Protein AF-A0A419K4C0-F1 (afdb_monomer_lite)

Structure (mmCIF, N/CA/C/O backbone):
data_AF-A0A419K4C0-F1
#
_entry.id   AF-A0A419K4C0-F1
#
loop_
_atom_site.group_PDB
_atom_site.id
_atom_site.type_symbol
_atom_site.label_atom_id
_atom_site.label_alt_id
_atom_site.label_comp_id
_atom_site.label_asym_id
_atom_site.label_entity_id
_atom_site.label_seq_id
_atom_site.pdbx_PDB_ins_code
_atom_site.Cartn_x
_atom_site.Cartn_y
_atom_site.Cartn_z
_atom_site.occupancy
_atom_site.B_iso_or_equiv
_atom_site.auth_seq_id
_atom_site.auth_comp_id
_atom_site.auth_asym_id
_atom_site.auth_atom_id
_atom_site.pdbx_PDB_model_num
ATOM 1 N N . MET A 1 1 ? 0.914 -13.411 -23.733 1.00 79.31 1 MET A N 1
ATOM 2 C CA . MET A 1 1 ? 0.253 -12.866 -22.521 1.00 79.31 1 MET A CA 1
ATOM 3 C C . MET A 1 1 ? 1.040 -11.700 -21.927 1.00 79.31 1 MET A C 1
ATOM 5 O O . MET A 1 1 ? 0.469 -10.627 -21.834 1.00 79.31 1 MET A O 1
ATOM 9 N N . LEU A 1 2 ? 2.325 -11.867 -21.574 1.00 87.81 2 LEU A N 1
ATOM 10 C CA . LEU A 1 2 ? 3.148 -10.776 -21.022 1.00 87.81 2 LEU A CA 1
ATOM 11 C C . LEU A 1 2 ? 3.309 -9.585 -21.990 1.00 87.81 2 LEU A C 1
ATOM 13 O O . LEU A 1 2 ? 3.090 -8.454 -21.578 1.00 87.81 2 LEU A O 1
ATOM 17 N N . GLU A 1 3 ? 3.617 -9.829 -23.268 1.00 88.94 3 GLU A N 1
ATOM 18 C CA . GLU A 1 3 ? 3.713 -8.761 -24.285 1.00 88.94 3 GLU A CA 1
ATOM 19 C C . GLU A 1 3 ? 2.395 -7.992 -24.428 1.00 88.94 3 GLU A C 1
ATOM 21 O O . GLU A 1 3 ? 2.376 -6.782 -24.237 1.00 88.94 3 GLU A O 1
ATOM 26 N N . ALA A 1 4 ? 1.279 -8.704 -24.618 1.00 89.31 4 ALA A N 1
ATOM 27 C CA . ALA A 1 4 ? -0.052 -8.096 -24.693 1.00 89.31 4 ALA A CA 1
ATOM 28 C C . ALA A 1 4 ? -0.403 -7.258 -23.446 1.00 89.31 4 ALA A C 1
ATOM 30 O O . ALA A 1 4 ? -0.981 -6.181 -23.567 1.00 89.31 4 ALA A O 1
ATOM 31 N N . PHE A 1 5 ? -0.028 -7.718 -22.244 1.00 90.44 5 PHE A N 1
ATOM 32 C CA . PHE A 1 5 ? -0.205 -6.945 -21.011 1.00 90.44 5 PHE A CA 1
ATOM 33 C C . PHE A 1 5 ? 0.611 -5.644 -21.026 1.00 90.44 5 PHE A C 1
ATOM 35 O O . PHE A 1 5 ? 0.112 -4.599 -20.614 1.00 90.44 5 PHE A O 1
ATOM 42 N N . ILE A 1 6 ? 1.859 -5.692 -21.497 1.00 90.62 6 ILE A N 1
ATOM 43 C CA . ILE A 1 6 ? 2.754 -4.529 -21.569 1.00 90.62 6 ILE A CA 1
ATOM 44 C C . ILE A 1 6 ? 2.273 -3.525 -22.619 1.00 90.62 6 ILE A C 1
ATOM 46 O O . ILE A 1 6 ? 2.273 -2.325 -22.348 1.00 90.62 6 ILE A O 1
ATOM 50 N N . GLU A 1 7 ? 1.848 -3.997 -23.789 1.00 89.50 7 GLU A N 1
ATOM 51 C CA . GLU A 1 7 ? 1.300 -3.162 -24.862 1.00 89.50 7 GLU A CA 1
ATOM 52 C C . GLU A 1 7 ? 0.040 -2.424 -24.401 1.00 89.50 7 GLU A C 1
ATOM 54 O O . GLU A 1 7 ? -0.034 -1.197 -24.490 1.00 89.50 7 GLU A O 1
ATOM 59 N N . ASP A 1 8 ? -0.919 -3.147 -23.818 1.00 90.75 8 ASP A N 1
ATOM 60 C CA . ASP A 1 8 ? -2.135 -2.551 -23.266 1.00 90.75 8 ASP A CA 1
ATOM 61 C C . ASP A 1 8 ? -1.822 -1.544 -22.143 1.00 90.75 8 ASP A C 1
ATOM 63 O O . ASP A 1 8 ? -2.359 -0.431 -22.109 1.00 90.75 8 ASP A O 1
ATOM 67 N N . LEU A 1 9 ? -0.897 -1.884 -21.240 1.00 90.62 9 LEU A N 1
ATOM 68 C CA . LEU A 1 9 ? -0.469 -0.975 -20.180 1.00 90.62 9 LEU A CA 1
ATOM 69 C C . LEU A 1 9 ? 0.193 0.294 -20.743 1.00 90.62 9 LEU A C 1
ATOM 71 O O . LEU A 1 9 ? -0.034 1.394 -20.232 1.00 90.62 9 LEU A O 1
ATOM 75 N N . SER A 1 10 ? 0.976 0.165 -21.812 1.00 89.69 10 SER A N 1
ATOM 76 C CA . SER A 1 10 ? 1.643 1.282 -22.487 1.00 89.69 10 SER A CA 1
ATOM 77 C C . SER A 1 10 ? 0.654 2.244 -23.112 1.00 89.69 10 SER A C 1
ATOM 79 O O . SER A 1 10 ? 0.784 3.455 -22.913 1.00 89.69 10 SER A O 1
ATOM 81 N N . LEU A 1 11 ? -0.376 1.716 -23.773 1.00 89.56 11 LEU A N 1
ATOM 82 C CA . LEU A 1 11 ? -1.467 2.508 -24.334 1.00 89.56 11 LEU A CA 1
ATOM 83 C C . LEU A 1 11 ? -2.213 3.271 -23.236 1.00 89.56 11 LEU A C 1
ATOM 85 O O . LEU A 1 11 ? -2.401 4.486 -23.343 1.00 89.56 11 LEU A O 1
ATOM 89 N N . ARG A 1 12 ? -2.568 2.592 -22.137 1.00 89.56 12 ARG A N 1
ATOM 90 C CA . ARG A 1 12 ? -3.273 3.209 -21.001 1.00 89.56 12 ARG A CA 1
ATOM 91 C C . ARG A 1 12 ? -2.448 4.293 -20.310 1.00 89.56 12 ARG A C 1
ATOM 93 O O . ARG A 1 12 ? -2.998 5.313 -19.899 1.00 89.56 12 ARG A O 1
ATOM 100 N N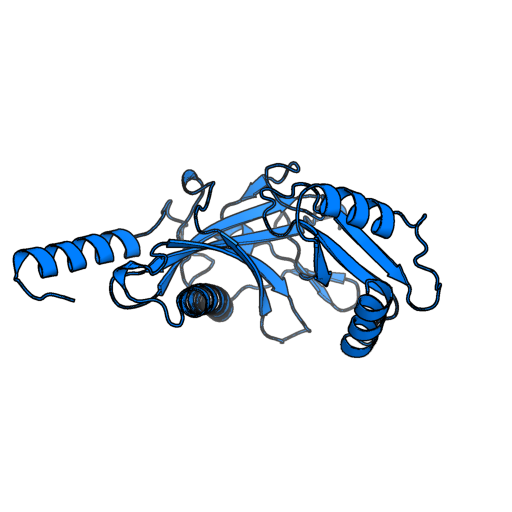 . ARG A 1 13 ? -1.132 4.096 -20.179 1.00 86.81 13 ARG A N 1
ATOM 101 C CA . ARG A 1 13 ? -0.230 5.041 -19.497 1.00 86.81 13 ARG A CA 1
ATOM 102 C C . ARG A 1 13 ? 0.414 6.071 -20.411 1.00 86.81 13 ARG A C 1
ATOM 104 O O . ARG A 1 13 ? 1.017 7.008 -19.894 1.00 86.81 13 ARG A O 1
ATOM 111 N N . LYS A 1 14 ? 0.286 5.920 -21.731 1.00 87.94 14 LYS A N 1
ATOM 112 C CA . LYS A 1 14 ? 0.968 6.740 -22.745 1.00 87.94 14 LYS A CA 1
ATOM 113 C C . LYS A 1 14 ? 2.478 6.827 -22.478 1.00 87.94 14 LYS A C 1
ATOM 115 O O . LYS A 1 14 ? 3.075 7.900 -22.537 1.00 87.94 14 LYS A O 1
ATOM 120 N N . ARG A 1 15 ? 3.089 5.692 -22.119 1.00 85.56 15 ARG A N 1
ATOM 121 C CA . ARG A 1 15 ? 4.514 5.578 -21.767 1.00 85.56 15 ARG A CA 1
ATOM 122 C C . ARG A 1 15 ? 5.161 4.436 -22.527 1.00 85.56 15 ARG A C 1
ATOM 124 O O . ARG A 1 15 ? 4.618 3.338 -22.567 1.00 85.56 15 ARG A O 1
ATOM 131 N N . SER A 1 16 ? 6.351 4.687 -23.058 1.00 83.19 16 SER A N 1
ATOM 132 C CA . SER A 1 16 ? 7.149 3.686 -23.769 1.00 83.19 16 SER A CA 1
ATOM 133 C C . SER A 1 16 ? 7.991 2.811 -22.848 1.00 83.19 16 SER A C 1
ATOM 135 O O . SER A 1 16 ? 8.298 1.681 -23.206 1.00 83.19 16 SER A O 1
ATOM 137 N N . SER A 1 17 ? 8.337 3.310 -21.656 1.00 88.19 17 SER A N 1
ATOM 138 C CA . SER A 1 17 ? 9.041 2.542 -20.630 1.00 88.19 17 SER A CA 1
ATOM 139 C C . SER A 1 17 ? 8.146 2.298 -19.422 1.00 88.19 17 SER A C 1
ATOM 141 O O . SER A 1 17 ? 7.605 3.242 -18.837 1.00 88.19 17 SER A O 1
ATOM 143 N N . LEU A 1 18 ? 7.997 1.027 -19.051 1.00 90.62 18 LEU A N 1
ATOM 144 C CA . LEU A 1 18 ? 7.089 0.578 -17.999 1.00 90.62 18 LEU A CA 1
ATOM 145 C C . LEU A 1 18 ? 7.806 -0.322 -16.999 1.00 90.62 18 LEU A C 1
ATOM 147 O O . LEU A 1 18 ? 8.581 -1.202 -17.373 1.00 90.62 18 LEU A O 1
ATOM 151 N N . GLY A 1 19 ? 7.521 -0.118 -15.715 1.00 92.44 19 GLY A N 1
ATOM 152 C CA . GLY A 1 19 ? 7.823 -1.090 -14.672 1.00 92.44 19 GLY A CA 1
ATOM 153 C C . GLY A 1 19 ? 6.664 -2.069 -14.517 1.00 92.44 19 GLY A C 1
ATOM 154 O O . GLY A 1 19 ? 5.511 -1.649 -14.432 1.00 92.44 19 GLY A O 1
ATOM 155 N N . VAL A 1 20 ? 6.972 -3.361 -14.454 1.00 93.75 20 VAL A N 1
ATOM 156 C CA . VAL A 1 20 ? 6.001 -4.422 -14.170 1.00 93.75 20 VAL A CA 1
ATOM 157 C C . VAL A 1 20 ? 6.564 -5.310 -13.069 1.00 93.75 20 VAL A C 1
ATOM 159 O O . VAL A 1 20 ? 7.716 -5.743 -13.138 1.00 93.75 20 VAL A O 1
ATOM 162 N N . PHE A 1 21 ? 5.749 -5.569 -12.055 1.00 94.38 21 PHE A N 1
ATOM 163 C CA . PHE A 1 21 ? 6.008 -6.581 -11.045 1.00 94.38 21 PHE A CA 1
ATOM 164 C C . PHE A 1 21 ? 5.434 -7.920 -11.486 1.00 94.38 21 PHE A C 1
ATOM 166 O O . PHE A 1 21 ? 4.302 -7.999 -11.970 1.00 94.38 21 PHE A O 1
ATOM 173 N N . ILE A 1 22 ? 6.229 -8.963 -11.284 1.00 95.12 22 ILE A N 1
ATOM 174 C CA . ILE A 1 22 ? 5.851 -10.353 -11.505 1.00 95.12 22 ILE A CA 1
ATOM 175 C C . ILE A 1 22 ? 5.984 -11.062 -10.166 1.00 95.12 22 ILE A C 1
ATOM 177 O O . ILE A 1 22 ? 7.051 -11.021 -9.548 1.00 95.12 22 ILE A O 1
ATOM 181 N N . GLN A 1 23 ? 4.894 -11.673 -9.712 1.00 94.56 23 GLN A N 1
ATOM 182 C CA . GLN A 1 23 ? 4.825 -12.294 -8.395 1.00 94.56 23 GLN A CA 1
ATOM 183 C C . GLN A 1 23 ? 3.893 -13.511 -8.372 1.00 94.56 23 GLN A C 1
ATOM 185 O O . GLN A 1 23 ? 2.975 -13.579 -9.193 1.00 94.56 23 GLN A O 1
ATOM 190 N N . PRO A 1 24 ? 4.093 -14.444 -7.429 1.00 93.94 24 PRO A N 1
ATOM 191 C CA . PRO A 1 24 ? 3.121 -15.493 -7.129 1.00 93.94 24 PRO A CA 1
ATOM 192 C C . PRO A 1 24 ? 1.806 -14.914 -6.589 1.00 93.94 24 PRO A C 1
ATOM 194 O O . PRO A 1 24 ? 1.779 -13.832 -5.998 1.00 93.94 24 PRO A O 1
ATOM 197 N N . ASN A 1 25 ? 0.716 -15.655 -6.760 1.00 91.44 25 ASN A N 1
ATOM 198 C CA . ASN A 1 25 ? -0.607 -15.295 -6.256 1.00 91.44 25 ASN A CA 1
ATOM 199 C C . ASN A 1 25 ? -0.707 -15.384 -4.720 1.00 91.44 25 ASN A C 1
ATOM 201 O O . ASN A 1 25 ? -1.386 -14.574 -4.093 1.00 91.44 25 ASN A O 1
ATOM 205 N N . ARG A 1 26 ? -0.017 -16.350 -4.103 1.00 88.00 26 ARG A N 1
ATOM 206 C CA . ARG A 1 26 ? -0.089 -16.670 -2.664 1.00 88.00 26 ARG A CA 1
ATOM 207 C C . ARG A 1 26 ? 1.207 -16.393 -1.898 1.00 88.00 26 ARG A C 1
ATOM 209 O O . ARG A 1 26 ? 1.300 -16.738 -0.720 1.00 88.00 26 ARG A O 1
ATOM 216 N N . GLY A 1 27 ? 2.216 -15.804 -2.539 1.00 80.69 27 GLY A N 1
ATOM 217 C CA . GLY A 1 27 ? 3.484 -15.485 -1.881 1.00 80.69 27 GLY A CA 1
ATOM 218 C C . GLY A 1 27 ? 3.340 -14.400 -0.814 1.00 80.69 27 GLY A C 1
ATOM 219 O O . GLY A 1 27 ? 2.535 -13.484 -0.945 1.00 80.69 27 GLY A O 1
ATOM 220 N N . THR A 1 28 ? 4.157 -14.483 0.236 1.00 78.81 28 THR A N 1
ATOM 221 C CA . THR A 1 28 ? 4.219 -13.486 1.314 1.00 78.81 28 THR A CA 1
ATOM 222 C C . THR A 1 28 ? 5.619 -12.888 1.430 1.00 78.81 28 THR A C 1
ATOM 224 O O . THR A 1 28 ? 6.599 -13.462 0.961 1.00 78.81 28 THR A O 1
ATOM 227 N N . GLU A 1 29 ? 5.729 -11.726 2.076 1.00 79.75 29 GLU A N 1
ATOM 228 C CA . GLU A 1 29 ? 7.009 -11.083 2.423 1.00 79.75 29 GLU A CA 1
ATOM 229 C C . GLU A 1 29 ? 7.942 -10.769 1.238 1.00 79.75 29 GLU A C 1
ATOM 231 O O . GLU A 1 29 ? 9.150 -10.603 1.411 1.00 79.75 29 GLU A O 1
ATOM 236 N N . GLY A 1 30 ? 7.396 -10.602 0.033 1.00 80.19 30 GLY A N 1
ATOM 237 C CA . GLY A 1 30 ? 8.186 -10.326 -1.171 1.00 80.19 30 GLY A CA 1
ATOM 238 C C . GLY A 1 30 ? 8.849 -11.565 -1.780 1.00 80.19 30 GLY A C 1
ATOM 239 O O . GLY A 1 30 ? 9.761 -11.428 -2.597 1.00 80.19 30 GLY A O 1
ATOM 240 N N . TRP A 1 31 ? 8.428 -12.770 -1.385 1.00 85.75 31 TRP A N 1
ATOM 241 C CA . TRP A 1 31 ? 8.920 -14.015 -1.967 1.00 85.75 31 TRP A CA 1
ATOM 242 C C . TRP A 1 31 ? 8.612 -14.086 -3.470 1.00 85.75 31 TRP A C 1
ATOM 244 O O . TRP A 1 31 ? 7.468 -13.927 -3.887 1.00 85.75 31 TRP A O 1
ATOM 254 N N . MET A 1 32 ? 9.661 -14.284 -4.278 1.00 89.75 32 MET A N 1
ATOM 255 C CA . MET A 1 32 ? 9.623 -14.292 -5.751 1.00 89.75 32 MET A CA 1
ATOM 256 C C . MET A 1 32 ? 8.977 -13.053 -6.400 1.00 89.75 32 MET A C 1
ATOM 258 O O . MET A 1 32 ? 8.614 -13.093 -7.574 1.00 89.75 32 MET A O 1
ATOM 262 N N . VAL A 1 33 ? 8.866 -11.935 -5.676 1.00 91.62 33 VAL A N 1
ATOM 263 C CA . VAL A 1 33 ? 8.423 -10.660 -6.249 1.00 91.62 33 VAL A CA 1
ATOM 264 C C . VAL A 1 33 ? 9.616 -9.992 -6.915 1.00 91.62 33 VAL A C 1
ATOM 266 O O . VAL A 1 33 ? 10.554 -9.569 -6.237 1.00 91.62 33 VAL A O 1
ATOM 269 N N . GLU A 1 34 ? 9.564 -9.859 -8.236 1.00 93.19 34 GLU A N 1
ATOM 270 C CA . GLU A 1 34 ? 10.618 -9.200 -9.004 1.00 93.19 34 GLU A CA 1
ATOM 271 C C . GLU A 1 34 ? 10.046 -8.130 -9.929 1.00 93.19 34 GLU A C 1
ATOM 273 O O . GLU A 1 34 ? 8.942 -8.252 -10.470 1.00 93.19 34 GLU A O 1
ATOM 278 N N . ARG A 1 35 ? 10.816 -7.052 -10.101 1.00 93.31 35 ARG A N 1
ATOM 279 C CA . ARG A 1 35 ? 10.469 -5.949 -10.995 1.00 93.31 35 ARG A CA 1
ATOM 280 C C . ARG A 1 35 ? 11.268 -6.059 -12.283 1.00 93.31 35 ARG A C 1
ATOM 282 O O . ARG A 1 35 ? 12.495 -6.025 -12.267 1.00 93.31 35 ARG A O 1
ATOM 289 N N . PHE A 1 36 ? 10.562 -6.003 -13.402 1.00 93.19 36 PHE A N 1
ATOM 290 C CA . PHE A 1 36 ? 11.147 -5.883 -14.728 1.00 93.19 36 PHE A CA 1
ATOM 291 C C . PHE A 1 36 ? 10.810 -4.519 -15.334 1.00 93.19 36 PHE A C 1
ATOM 293 O O . PHE A 1 36 ? 9.759 -3.934 -15.059 1.00 93.19 36 PHE A O 1
ATOM 300 N N . LYS A 1 37 ? 11.737 -3.978 -16.126 1.00 91.81 37 LYS A N 1
ATOM 301 C CA . LYS A 1 37 ? 11.508 -2.784 -16.943 1.00 91.81 37 LYS A CA 1
ATOM 302 C C . LYS A 1 37 ? 11.378 -3.217 -18.393 1.00 91.81 37 LYS A C 1
ATOM 304 O O . LYS A 1 37 ? 12.240 -3.938 -18.884 1.00 91.81 37 LYS A O 1
ATOM 309 N N . PHE A 1 38 ? 10.337 -2.740 -19.054 1.00 90.38 38 PHE A N 1
ATOM 310 C CA . PHE A 1 38 ? 10.069 -3.020 -20.455 1.00 90.38 38 PHE A CA 1
ATOM 311 C C . PHE A 1 38 ? 10.112 -1.727 -21.259 1.00 90.38 38 PHE A C 1
ATOM 313 O O . PHE A 1 38 ? 9.638 -0.692 -20.790 1.00 90.38 38 PHE A O 1
ATOM 320 N N . ASP A 1 39 ? 10.699 -1.801 -22.450 1.00 87.69 39 ASP A N 1
ATOM 321 C CA . ASP A 1 39 ? 10.638 -0.765 -23.477 1.00 87.69 39 ASP A CA 1
ATOM 322 C C . ASP A 1 39 ? 9.836 -1.328 -24.651 1.00 87.69 39 ASP A C 1
ATOM 324 O O . ASP A 1 39 ? 10.264 -2.286 -25.297 1.00 87.69 39 ASP A O 1
ATOM 328 N N . VAL A 1 40 ? 8.658 -0.754 -24.890 1.00 81.75 40 VAL A N 1
ATOM 329 C CA . VAL A 1 40 ? 7.688 -1.268 -25.869 1.00 81.75 40 VAL A CA 1
ATOM 330 C C . VAL A 1 40 ? 8.222 -1.194 -27.298 1.00 81.75 40 VAL A C 1
ATOM 332 O O . VAL A 1 40 ? 7.851 -2.011 -28.133 1.00 81.75 40 VAL A O 1
ATOM 335 N N . TYR A 1 41 ? 9.151 -0.277 -27.583 1.00 76.81 41 TYR A N 1
ATOM 336 C CA . TYR A 1 41 ? 9.718 -0.120 -28.923 1.00 76.81 41 TYR A CA 1
ATOM 337 C C . TYR A 1 41 ? 10.916 -1.029 -29.194 1.00 76.81 41 TYR A C 1
ATOM 339 O O . TYR A 1 41 ? 11.314 -1.178 -30.347 1.00 76.81 41 TYR A O 1
ATOM 347 N N . ARG A 1 42 ? 11.510 -1.633 -28.156 1.00 73.50 42 ARG A N 1
ATOM 348 C CA . ARG A 1 42 ? 12.672 -2.520 -28.324 1.00 73.50 42 ARG A CA 1
ATOM 349 C C . ARG A 1 42 ? 12.304 -3.960 -28.680 1.00 73.50 42 ARG A C 1
ATOM 351 O O . ARG A 1 42 ? 13.179 -4.659 -29.176 1.00 73.50 42 ARG A O 1
ATOM 358 N N . GLY A 1 43 ? 11.035 -4.346 -28.516 1.00 63.31 43 GLY A N 1
ATOM 359 C CA . GLY A 1 43 ? 10.467 -5.622 -28.965 1.00 63.31 43 GLY A CA 1
ATOM 360 C C . GLY A 1 43 ? 11.079 -6.886 -28.335 1.00 63.31 43 GLY A C 1
ATOM 361 O O . GLY A 1 43 ? 12.193 -6.884 -27.822 1.00 63.31 43 GLY A O 1
ATOM 362 N N . GLY A 1 44 ? 10.332 -7.992 -28.395 1.00 68.00 44 GLY A N 1
ATOM 363 C CA . GLY A 1 44 ? 10.842 -9.353 -28.189 1.00 68.00 44 GLY A CA 1
ATOM 364 C C . GLY A 1 44 ? 10.999 -9.802 -26.735 1.00 68.00 44 GLY A C 1
ATOM 365 O O . GLY A 1 44 ? 12.106 -9.838 -26.197 1.00 68.00 44 GLY A O 1
ATOM 366 N N . ILE A 1 45 ? 9.912 -10.276 -26.123 1.00 75.88 45 ILE A N 1
ATOM 367 C CA . ILE A 1 45 ? 9.967 -11.040 -24.870 1.00 75.88 45 ILE A CA 1
ATOM 368 C C . ILE A 1 45 ? 9.939 -12.531 -25.216 1.00 75.88 45 ILE A C 1
ATOM 370 O O . ILE A 1 45 ? 8.938 -13.228 -25.056 1.00 75.88 45 ILE A O 1
ATOM 374 N N . GLY A 1 46 ? 11.070 -13.024 -25.719 1.00 76.94 46 GLY A N 1
ATOM 375 C CA . GLY A 1 46 ? 11.257 -14.450 -25.981 1.00 76.94 46 GLY A CA 1
ATOM 376 C C . GLY A 1 46 ? 11.368 -15.282 -24.697 1.00 76.94 46 GLY A C 1
ATOM 377 O O . GLY A 1 46 ? 11.530 -14.749 -23.599 1.00 76.94 46 GLY A O 1
ATOM 378 N N . VAL A 1 47 ? 11.361 -16.609 -24.843 1.00 79.25 47 VAL A N 1
ATOM 379 C CA . VAL A 1 47 ? 11.510 -17.565 -23.723 1.00 79.25 47 VAL A CA 1
ATOM 380 C C . VAL A 1 47 ? 12.798 -17.364 -22.918 1.00 79.25 47 VAL A C 1
ATOM 382 O O . VAL A 1 47 ? 12.830 -17.614 -21.716 1.00 79.25 47 VAL A O 1
ATOM 385 N N . GLU A 1 48 ? 13.843 -16.837 -23.557 1.00 87.00 48 GLU A N 1
ATOM 386 C CA . GLU A 1 48 ? 15.119 -16.554 -22.902 1.00 87.00 48 GLU A CA 1
ATOM 387 C C . GLU A 1 48 ? 15.113 -15.269 -22.063 1.00 87.00 48 GLU A C 1
ATOM 389 O O . GLU A 1 48 ? 16.033 -15.046 -21.270 1.00 87.00 48 GLU A O 1
ATOM 394 N N . HIS A 1 49 ? 14.082 -14.429 -22.204 1.00 90.06 49 HIS A N 1
ATOM 395 C CA . HIS A 1 49 ? 13.979 -13.175 -21.474 1.00 90.06 49 HIS A CA 1
ATOM 396 C C . HIS A 1 49 ? 13.892 -13.442 -19.957 1.00 90.06 49 HIS A C 1
ATOM 398 O O . HIS A 1 49 ? 13.095 -14.286 -19.534 1.00 90.06 49 HIS A O 1
ATOM 404 N N . PRO A 1 50 ? 14.629 -12.703 -19.099 1.00 92.75 50 PRO A N 1
ATOM 405 C CA . PRO A 1 50 ? 14.627 -12.931 -17.650 1.00 92.75 50 PRO A CA 1
ATOM 406 C C . PRO A 1 50 ? 13.227 -12.947 -17.024 1.00 92.75 50 PRO A C 1
ATOM 408 O O . PRO A 1 50 ? 12.934 -13.792 -16.185 1.00 92.75 50 PRO A O 1
ATOM 411 N N . ALA A 1 51 ? 12.334 -12.067 -17.486 1.00 93.31 51 ALA A N 1
ATOM 412 C CA . ALA A 1 51 ? 10.939 -12.058 -17.047 1.00 93.31 51 ALA A CA 1
ATOM 413 C C . ALA A 1 51 ? 10.185 -13.350 -17.409 1.00 93.31 51 ALA A C 1
ATOM 415 O O . ALA A 1 51 ? 9.422 -13.849 -16.592 1.00 93.31 51 ALA A O 1
ATOM 416 N N . ALA A 1 52 ? 10.409 -13.915 -18.602 1.00 93.06 52 ALA A N 1
ATOM 417 C CA . ALA A 1 52 ? 9.770 -15.162 -19.022 1.00 93.06 52 ALA A CA 1
ATOM 418 C C . ALA A 1 52 ? 10.278 -16.352 -18.194 1.00 93.06 52 ALA A C 1
ATOM 420 O O . ALA A 1 52 ? 9.478 -17.163 -17.731 1.00 93.06 52 ALA A O 1
ATOM 421 N N . LYS A 1 53 ? 11.590 -16.402 -17.918 1.00 94.81 53 LYS A N 1
ATOM 422 C CA . LYS A 1 53 ? 12.187 -17.399 -17.013 1.00 94.81 53 LYS A CA 1
ATOM 423 C C . LYS A 1 53 ? 11.633 -17.291 -15.595 1.00 94.81 53 LYS A C 1
ATOM 425 O O . LYS A 1 53 ? 11.323 -18.307 -14.982 1.00 94.81 53 LYS A O 1
ATOM 430 N N . HIS A 1 54 ? 11.465 -16.069 -15.091 1.00 95.62 54 HIS A N 1
ATOM 431 C CA . HIS A 1 54 ? 10.887 -15.827 -13.767 1.00 95.62 54 HIS A CA 1
ATOM 432 C C . HIS A 1 54 ? 9.420 -16.264 -13.683 1.00 95.62 54 HIS A C 1
ATOM 434 O O . HIS A 1 54 ? 9.037 -16.941 -12.734 1.00 95.62 54 HIS A O 1
ATOM 440 N N . ILE A 1 55 ? 8.615 -15.954 -14.708 1.00 95.25 55 ILE A N 1
ATOM 441 C CA . ILE A 1 55 ? 7.237 -16.457 -14.835 1.00 95.25 55 ILE A CA 1
ATOM 442 C C . ILE A 1 55 ? 7.228 -17.987 -14.815 1.00 95.25 55 ILE A C 1
ATOM 444 O O . ILE A 1 55 ? 6.481 -18.576 -14.041 1.00 95.25 55 ILE A O 1
ATOM 448 N N . ALA A 1 56 ? 8.070 -18.632 -15.627 1.00 94.81 56 ALA A N 1
ATOM 449 C CA . ALA A 1 56 ? 8.142 -20.089 -15.690 1.00 94.81 56 ALA A CA 1
ATOM 450 C C . ALA A 1 56 ? 8.520 -20.709 -14.336 1.00 94.81 56 ALA A C 1
ATOM 452 O O . ALA A 1 56 ? 7.946 -21.724 -13.956 1.00 94.81 56 ALA A O 1
ATOM 453 N N . ALA A 1 57 ? 9.436 -20.082 -13.591 1.00 95.44 57 ALA A N 1
ATOM 454 C CA . ALA A 1 57 ? 9.817 -20.531 -12.255 1.00 95.44 57 ALA A CA 1
ATOM 455 C C . ALA A 1 57 ? 8.662 -20.425 -11.246 1.00 95.44 57 ALA A C 1
ATOM 457 O O . ALA A 1 57 ? 8.466 -21.343 -10.456 1.00 95.44 57 ALA A O 1
ATOM 458 N N . ILE A 1 58 ? 7.875 -19.343 -11.278 1.00 96.56 58 ILE A N 1
ATOM 459 C CA . ILE A 1 58 ? 6.701 -19.209 -10.400 1.00 96.56 58 ILE A CA 1
ATOM 460 C C . ILE A 1 58 ? 5.629 -20.235 -10.773 1.00 96.56 58 ILE A C 1
ATOM 462 O O . ILE A 1 58 ? 5.110 -20.895 -9.880 1.00 96.56 58 ILE A O 1
ATOM 466 N N . LEU A 1 59 ? 5.350 -20.426 -12.069 1.00 95.81 59 LEU A N 1
ATOM 467 C CA . LEU A 1 59 ? 4.323 -21.362 -12.557 1.00 95.81 59 LEU A CA 1
ATOM 468 C C . LEU A 1 59 ? 4.580 -22.828 -12.174 1.00 95.81 59 LEU A C 1
ATOM 470 O O . LEU A 1 59 ? 3.667 -23.644 -12.250 1.00 95.81 59 LEU A O 1
ATOM 474 N N . GLN A 1 60 ? 5.798 -23.179 -11.750 1.00 95.75 60 GLN A N 1
ATOM 475 C CA . GLN A 1 60 ? 6.081 -24.498 -11.175 1.00 95.75 60 GLN A CA 1
ATOM 476 C C . GLN A 1 60 ? 5.485 -24.686 -9.771 1.00 95.75 60 GLN A C 1
ATOM 478 O O . GLN A 1 60 ? 5.378 -25.820 -9.309 1.00 95.75 60 GLN A O 1
ATOM 483 N N . LEU A 1 61 ? 5.136 -23.597 -9.082 1.00 94.44 61 LEU A N 1
ATOM 484 C CA . LEU A 1 61 ? 4.758 -23.581 -7.668 1.00 94.44 61 LEU A CA 1
ATOM 485 C C . LEU A 1 61 ? 3.397 -22.916 -7.413 1.00 94.44 61 LEU A C 1
ATOM 487 O O . LEU A 1 61 ? 2.710 -23.304 -6.470 1.00 94.44 61 LEU A O 1
ATOM 491 N N . ASP A 1 62 ? 3.026 -21.906 -8.202 1.00 95.62 62 ASP A N 1
ATOM 492 C CA . ASP A 1 62 ? 1.829 -21.088 -7.990 1.00 95.62 62 ASP A CA 1
ATOM 493 C C . ASP A 1 62 ? 1.401 -20.348 -9.270 1.00 95.62 62 ASP A C 1
ATOM 495 O O . ASP A 1 62 ? 2.149 -20.252 -10.245 1.00 95.62 62 ASP A O 1
ATOM 499 N N . ASP A 1 63 ? 0.206 -19.761 -9.247 1.00 95.44 63 ASP A N 1
ATOM 500 C CA . ASP A 1 63 ? -0.250 -18.861 -10.303 1.00 95.44 63 ASP A CA 1
ATOM 501 C C . ASP A 1 63 ? 0.564 -17.559 -10.315 1.00 95.44 63 ASP A C 1
ATOM 503 O O . ASP A 1 63 ? 0.988 -17.042 -9.277 1.00 95.44 63 ASP A O 1
ATOM 507 N N . VAL A 1 64 ? 0.738 -16.984 -11.506 1.00 95.31 64 VAL A N 1
ATOM 508 C CA . VAL A 1 64 ? 1.479 -15.733 -11.704 1.00 95.31 64 VAL A CA 1
ATOM 509 C C . VAL A 1 64 ? 0.541 -14.541 -11.804 1.00 95.31 64 VAL A C 1
ATOM 511 O O . VAL A 1 64 ? -0.400 -14.527 -12.596 1.00 95.31 64 VAL A O 1
ATOM 514 N N . LEU A 1 65 ? 0.882 -13.479 -11.081 1.00 94.44 65 LEU A N 1
ATOM 515 C CA . LEU A 1 65 ? 0.285 -12.161 -11.222 1.00 94.44 65 LEU A CA 1
ATOM 516 C C . LEU A 1 65 ? 1.255 -11.208 -11.922 1.00 94.44 65 LEU A C 1
ATOM 518 O O . LEU A 1 65 ? 2.403 -11.040 -11.506 1.00 94.44 65 LEU A O 1
ATOM 522 N N . LEU A 1 66 ? 0.749 -10.535 -12.956 1.00 94.69 66 LEU A N 1
ATOM 523 C CA . LEU A 1 66 ? 1.404 -9.405 -13.610 1.00 94.69 66 LEU A CA 1
ATOM 524 C C . LEU A 1 66 ? 0.757 -8.115 -13.118 1.00 94.69 66 LEU A C 1
ATOM 526 O O . LEU A 1 66 ? -0.462 -7.953 -13.200 1.00 94.69 66 LEU A O 1
ATOM 530 N N . ARG A 1 67 ? 1.562 -7.198 -12.585 1.00 93.50 67 ARG A N 1
ATOM 531 C CA . ARG A 1 67 ? 1.069 -5.939 -12.020 1.00 93.50 67 ARG A CA 1
ATOM 532 C C . ARG A 1 67 ? 1.898 -4.768 -12.504 1.00 93.50 67 ARG A C 1
ATOM 534 O O . ARG A 1 67 ? 3.118 -4.841 -12.575 1.00 93.50 67 ARG A O 1
ATOM 541 N N . GLU A 1 68 ? 1.228 -3.669 -12.812 1.00 93.44 68 GLU A N 1
ATOM 542 C CA . GLU A 1 68 ? 1.903 -2.400 -13.063 1.00 93.44 68 GLU A CA 1
ATOM 543 C C . GLU A 1 68 ? 2.711 -1.964 -11.828 1.00 93.44 68 GLU A C 1
ATOM 545 O O . GLU A 1 68 ? 2.263 -2.131 -10.692 1.00 93.44 68 GLU A O 1
ATOM 550 N N . GLU A 1 69 ? 3.882 -1.362 -12.040 1.00 93.50 69 GLU A N 1
ATOM 551 C CA . GLU A 1 69 ? 4.575 -0.634 -10.980 1.00 93.50 69 GLU A CA 1
ATOM 552 C C . GLU A 1 69 ? 3.777 0.601 -10.547 1.00 93.50 69 GLU A C 1
ATOM 554 O O . GLU A 1 69 ? 3.565 1.531 -11.325 1.00 93.50 69 GLU A O 1
ATOM 559 N N . ARG A 1 70 ? 3.409 0.636 -9.267 1.00 93.88 70 ARG A N 1
ATOM 560 C CA . ARG A 1 70 ? 2.686 1.746 -8.645 1.00 93.88 70 ARG A CA 1
ATOM 561 C C . ARG A 1 70 ? 3.511 2.397 -7.541 1.00 93.88 70 ARG A C 1
ATOM 563 O O . ARG A 1 70 ? 4.394 1.766 -6.962 1.00 93.88 70 ARG A O 1
ATOM 570 N N . GLY A 1 71 ? 3.180 3.646 -7.227 1.00 93.75 71 GLY A N 1
ATOM 571 C CA . GLY A 1 71 ? 3.787 4.408 -6.135 1.00 93.75 71 GLY A CA 1
ATOM 572 C C . GLY A 1 71 ? 4.965 5.279 -6.576 1.00 93.75 71 GLY A C 1
ATOM 573 O O . GLY A 1 71 ? 6.100 4.816 -6.734 1.00 93.75 71 GLY A O 1
ATOM 574 N N . ASN A 1 72 ? 4.720 6.582 -6.717 1.00 94.19 72 ASN A N 1
ATOM 575 C CA . ASN A 1 72 ? 5.751 7.578 -7.037 1.00 94.19 72 ASN A CA 1
ATOM 576 C C . ASN A 1 72 ? 6.203 8.407 -5.821 1.00 94.19 72 ASN A C 1
ATOM 578 O O . ASN A 1 72 ? 7.058 9.280 -5.967 1.00 94.19 72 ASN A O 1
ATOM 582 N N . VAL A 1 73 ? 5.669 8.113 -4.635 1.00 96.12 73 VAL A N 1
ATOM 583 C CA . VAL A 1 73 ? 6.104 8.711 -3.371 1.00 96.12 73 VAL A CA 1
ATOM 584 C C . VAL A 1 73 ? 7.286 7.934 -2.783 1.00 96.12 73 VAL A C 1
ATOM 586 O O . VAL A 1 73 ? 7.389 6.710 -2.925 1.00 96.12 73 VAL A O 1
ATOM 589 N N . ARG A 1 74 ? 8.206 8.649 -2.139 1.00 95.50 74 ARG A N 1
ATOM 590 C CA . ARG A 1 74 ? 9.371 8.119 -1.422 1.00 95.50 74 ARG A CA 1
ATOM 591 C C . ARG A 1 74 ? 9.411 8.648 0.003 1.00 95.50 74 ARG A C 1
ATOM 593 O O . ARG A 1 74 ? 8.829 9.686 0.295 1.00 95.50 74 ARG A O 1
ATOM 600 N N . PHE A 1 75 ? 10.097 7.926 0.874 1.00 95.81 75 PHE A N 1
ATOM 601 C CA . PHE A 1 75 ? 10.322 8.302 2.264 1.00 95.81 75 PHE A CA 1
ATOM 602 C C . PHE A 1 75 ? 11.770 8.729 2.471 1.00 95.81 75 PHE A C 1
ATOM 604 O O . PHE A 1 75 ? 12.671 8.075 1.955 1.00 95.81 75 PHE A O 1
ATOM 611 N N . SER A 1 76 ? 11.995 9.760 3.280 1.00 93.88 76 SER A N 1
ATOM 612 C CA . SER A 1 76 ? 13.329 10.103 3.774 1.00 93.88 76 SER A CA 1
ATOM 613 C C . SER A 1 76 ? 13.418 9.887 5.289 1.00 93.88 76 SER A C 1
ATOM 615 O O . SER A 1 76 ? 12.542 10.349 6.030 1.00 93.88 76 SER A O 1
ATOM 617 N N . PRO A 1 77 ? 14.483 9.251 5.809 1.00 88.94 77 PRO A N 1
ATOM 618 C CA . PRO A 1 77 ? 14.733 9.239 7.248 1.00 88.94 77 PRO A CA 1
ATOM 619 C C . PRO A 1 77 ? 15.055 10.645 7.789 1.00 88.94 77 PRO A C 1
ATOM 621 O O . PRO A 1 77 ? 14.839 10.893 8.976 1.00 88.94 77 PRO A O 1
ATOM 624 N N . LEU A 1 78 ? 15.519 11.556 6.923 1.00 84.12 78 LEU A N 1
ATOM 625 C CA . LEU A 1 78 ? 15.855 12.949 7.220 1.00 84.12 78 LEU A CA 1
ATOM 626 C C . LEU A 1 78 ? 14.748 13.897 6.731 1.00 84.12 78 LEU A C 1
ATOM 628 O O . LEU A 1 78 ? 14.181 13.700 5.659 1.00 84.12 78 LEU A O 1
ATOM 632 N N . ARG A 1 79 ? 14.453 14.956 7.494 1.00 74.00 79 ARG A N 1
ATOM 633 C CA . ARG A 1 79 ? 13.427 15.958 7.129 1.00 74.00 79 ARG A CA 1
ATOM 634 C C . ARG A 1 79 ? 13.827 16.827 5.931 1.00 74.00 79 ARG A C 1
ATOM 636 O O . ARG A 1 79 ? 12.958 17.394 5.275 1.00 74.00 79 ARG A O 1
ATOM 643 N N . GLU A 1 80 ? 15.119 16.942 5.668 1.00 76.31 80 GLU A N 1
ATOM 644 C CA . GLU A 1 80 ? 15.700 17.635 4.521 1.00 76.31 80 GLU A CA 1
ATOM 645 C C . GLU A 1 80 ? 16.829 16.734 4.006 1.00 76.31 80 GLU A C 1
ATOM 647 O O . GLU A 1 80 ? 17.910 16.738 4.588 1.00 76.31 80 GLU A O 1
ATOM 652 N N . PRO A 1 81 ? 16.559 15.843 3.032 1.00 73.69 81 PRO A N 1
ATOM 653 C CA . PRO A 1 81 ? 17.589 14.976 2.479 1.00 73.69 81 PRO A CA 1
ATOM 654 C C . PRO A 1 81 ? 18.583 15.816 1.682 1.00 73.69 81 PRO A C 1
ATOM 656 O O . PRO A 1 81 ? 18.185 16.615 0.833 1.00 73.69 81 PRO A O 1
ATOM 659 N N . GLU A 1 82 ? 19.869 15.615 1.943 1.00 67.06 82 GLU A N 1
ATOM 660 C CA . GLU A 1 82 ? 20.946 16.284 1.209 1.00 67.06 82 GLU A CA 1
ATOM 661 C C . GLU A 1 82 ? 21.134 15.652 -0.176 1.00 67.06 82 GLU A C 1
ATOM 663 O O . GLU A 1 82 ? 21.512 16.328 -1.133 1.00 67.06 82 GLU A O 1
ATOM 668 N N . GLU A 1 83 ? 20.815 14.359 -0.312 1.00 68.25 83 GLU A N 1
ATOM 669 C CA . GLU A 1 83 ? 20.970 13.619 -1.557 1.00 68.25 83 GLU A CA 1
ATOM 670 C C . GLU A 1 83 ? 19.749 12.751 -1.894 1.00 68.25 83 GLU A C 1
ATOM 672 O O . GLU A 1 83 ? 19.059 12.195 -1.041 1.00 68.25 83 GLU A O 1
ATOM 677 N N . THR A 1 84 ? 19.516 12.533 -3.192 1.00 68.38 84 THR A N 1
ATOM 678 C CA . THR A 1 84 ? 18.421 11.659 -3.664 1.00 68.38 84 THR A CA 1
ATOM 679 C C . THR A 1 84 ? 18.566 10.197 -3.235 1.00 68.38 84 THR A C 1
ATOM 681 O O . THR A 1 84 ? 17.568 9.477 -3.214 1.00 68.38 84 THR A O 1
ATOM 684 N N . ARG A 1 85 ? 19.779 9.756 -2.867 1.00 69.00 85 ARG A N 1
ATOM 685 C CA . ARG A 1 85 ? 20.040 8.406 -2.341 1.00 69.00 85 ARG A CA 1
ATOM 686 C C . ARG A 1 85 ? 19.394 8.160 -0.976 1.00 69.00 85 ARG A C 1
ATOM 688 O O . ARG A 1 85 ? 19.183 7.009 -0.614 1.00 69.00 85 ARG A O 1
ATOM 695 N N . ASP A 1 86 ? 19.036 9.223 -0.258 1.00 82.31 86 ASP A N 1
ATOM 696 C CA . ASP A 1 86 ? 18.394 9.126 1.055 1.00 82.31 86 ASP A CA 1
ATOM 697 C C . ASP A 1 86 ? 16.898 8.775 0.937 1.00 82.31 86 ASP A C 1
ATOM 699 O O . ASP A 1 86 ? 16.235 8.462 1.929 1.00 82.31 86 ASP A O 1
ATOM 703 N N . LEU A 1 87 ? 16.358 8.797 -0.289 1.00 91.56 87 LEU A N 1
ATOM 704 C CA . LEU A 1 87 ? 14.961 8.515 -0.584 1.00 91.56 87 LEU A CA 1
ATOM 705 C C . LEU A 1 87 ? 14.715 7.018 -0.778 1.00 91.56 87 LEU A C 1
ATOM 707 O O . LEU A 1 87 ? 15.076 6.411 -1.787 1.00 91.56 87 LEU A O 1
ATOM 711 N N . LYS A 1 88 ? 14.001 6.436 0.178 1.00 93.62 88 LYS A N 1
ATOM 712 C CA . LYS A 1 88 ? 13.617 5.028 0.217 1.00 93.62 88 LYS A CA 1
ATOM 713 C C . LYS A 1 88 ? 12.244 4.804 -0.418 1.00 93.62 88 LYS A C 1
ATOM 715 O O . LYS A 1 88 ? 11.348 5.652 -0.355 1.00 93.62 88 LYS A O 1
ATOM 720 N N . HIS A 1 89 ? 12.052 3.629 -1.010 1.00 93.69 89 HIS A N 1
ATOM 721 C CA . HIS A 1 89 ? 10.724 3.113 -1.327 1.00 93.69 89 HIS A CA 1
ATOM 722 C C . HIS A 1 89 ? 9.917 2.944 -0.044 1.00 93.69 89 HIS A C 1
ATOM 724 O O . HIS A 1 89 ? 10.484 2.634 1.002 1.00 93.69 89 HIS A O 1
ATOM 730 N N . ILE A 1 90 ? 8.604 3.146 -0.132 1.00 95.62 90 ILE A N 1
ATOM 731 C CA . ILE A 1 90 ? 7.694 3.054 1.005 1.00 95.62 90 ILE A CA 1
ATOM 732 C C . ILE A 1 90 ? 6.387 2.370 0.608 1.00 95.62 90 ILE A C 1
ATOM 734 O O . ILE A 1 90 ? 5.819 2.678 -0.440 1.00 95.62 90 ILE A O 1
ATOM 738 N N . SER A 1 91 ? 5.893 1.494 1.478 1.00 95.88 91 SER A N 1
ATOM 739 C CA . SER A 1 91 ? 4.506 1.028 1.514 1.00 95.88 91 SER A CA 1
ATOM 740 C C . SER A 1 91 ? 3.908 1.271 2.900 1.00 95.88 91 SER A C 1
ATOM 742 O O . SER A 1 91 ? 4.614 1.281 3.910 1.00 95.88 91 SER A O 1
ATOM 744 N N . LEU A 1 92 ? 2.599 1.492 2.958 1.00 97.00 92 LEU A N 1
ATOM 745 C CA . LEU A 1 92 ? 1.841 1.645 4.195 1.00 97.00 92 LEU A CA 1
ATOM 746 C C . LEU A 1 92 ? 1.053 0.363 4.454 1.00 97.00 92 LEU A C 1
ATOM 748 O O . LEU A 1 92 ? 0.280 -0.049 3.593 1.00 97.00 92 LEU A O 1
ATOM 752 N N . ARG A 1 93 ? 1.222 -0.215 5.645 1.00 96.44 93 ARG A N 1
ATOM 753 C CA . ARG A 1 93 ? 0.378 -1.274 6.207 1.00 96.44 93 ARG A CA 1
ATOM 754 C C . ARG A 1 93 ? -0.679 -0.608 7.069 1.00 96.44 93 ARG A C 1
ATOM 756 O O . ARG A 1 93 ? -0.354 -0.114 8.146 1.00 96.44 93 ARG A O 1
ATOM 763 N N . ILE A 1 94 ? -1.929 -0.614 6.628 1.00 97.81 94 ILE A N 1
ATOM 764 C CA . ILE A 1 94 ? -3.058 -0.083 7.395 1.00 97.81 94 ILE A CA 1
ATOM 765 C C . ILE A 1 94 ? -3.875 -1.245 7.946 1.00 97.81 94 ILE A C 1
ATOM 767 O O . ILE A 1 94 ? -4.419 -2.046 7.189 1.00 97.81 94 ILE A O 1
ATOM 771 N N . ASN A 1 95 ? -3.984 -1.339 9.266 1.00 97.50 95 ASN A N 1
ATOM 772 C CA . ASN A 1 95 ? -4.857 -2.310 9.905 1.00 97.50 95 ASN A CA 1
ATOM 773 C C . ASN A 1 95 ? -6.293 -1.783 9.884 1.00 97.50 95 ASN A C 1
ATOM 775 O O . ASN A 1 95 ? -6.593 -0.697 10.392 1.00 97.50 95 ASN A O 1
ATOM 779 N N . VAL A 1 96 ? -7.183 -2.588 9.317 1.00 97.44 96 VAL A N 1
ATOM 780 C CA . VAL A 1 96 ? -8.613 -2.311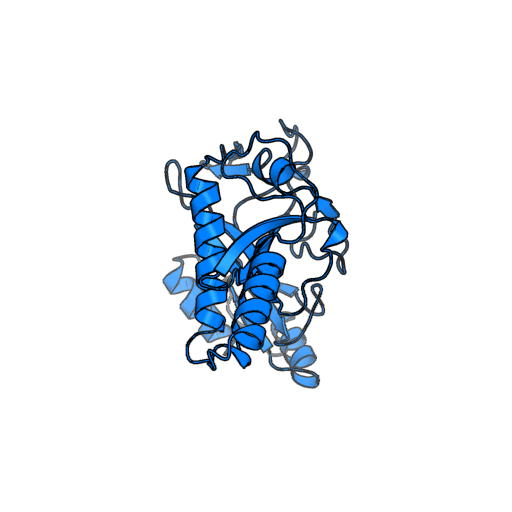 9.242 1.00 97.44 96 VAL A CA 1
ATOM 781 C C . VAL A 1 96 ? -9.346 -3.386 10.021 1.00 97.44 96 VAL A C 1
ATOM 783 O O . VAL A 1 96 ? -9.093 -4.576 9.831 1.00 97.44 96 VAL A O 1
ATOM 786 N N . ALA A 1 97 ? -10.254 -2.976 10.900 1.00 96.25 97 ALA A N 1
ATOM 787 C CA . ALA A 1 97 ? -11.020 -3.893 11.732 1.00 96.25 97 ALA A CA 1
ATOM 788 C C . ALA A 1 97 ? -12.514 -3.558 11.718 1.00 96.25 97 ALA A C 1
ATOM 790 O O . ALA A 1 97 ? -12.915 -2.395 11.638 1.00 96.25 97 ALA A O 1
ATOM 791 N N . TRP A 1 98 ? -13.343 -4.595 11.803 1.00 95.06 98 TRP A N 1
ATOM 792 C CA . TRP A 1 98 ? -14.782 -4.470 11.993 1.00 95.06 98 TRP A CA 1
ATOM 793 C C . TRP A 1 98 ? -15.071 -4.031 13.426 1.00 95.06 98 TRP A C 1
ATOM 795 O O . TRP A 1 98 ? -14.553 -4.621 14.373 1.00 95.06 98 TRP A O 1
ATOM 805 N N . ASN A 1 99 ? -15.906 -3.009 13.603 1.00 93.81 99 ASN A N 1
ATOM 806 C CA . ASN A 1 99 ? -16.271 -2.501 14.930 1.00 93.81 99 ASN A CA 1
ATOM 807 C C . ASN A 1 99 ? -17.621 -3.028 15.460 1.00 93.81 99 ASN A C 1
ATOM 809 O O . ASN A 1 99 ? -18.057 -2.590 16.525 1.00 93.81 99 ASN A O 1
ATOM 813 N N . GLY A 1 100 ? -18.280 -3.924 14.719 1.00 90.25 100 GLY A N 1
ATOM 814 C CA . GLY A 1 100 ? -19.647 -4.393 14.976 1.00 90.25 100 GLY A CA 1
ATOM 815 C C . GLY A 1 100 ? -20.702 -3.804 14.029 1.00 90.25 100 GLY A C 1
ATOM 816 O O . GLY A 1 100 ? -21.823 -4.301 14.000 1.00 90.25 100 GLY A O 1
ATOM 817 N N . SER A 1 101 ? -20.364 -2.765 13.259 1.00 90.31 101 SER A N 1
ATOM 818 C CA . SER A 1 101 ? -21.267 -2.154 12.269 1.00 90.31 101 SER A CA 1
ATOM 819 C C . SER A 1 101 ? -20.598 -1.687 10.976 1.00 90.31 101 SER A C 1
ATOM 821 O O . SER A 1 101 ? -21.270 -1.572 9.955 1.00 90.31 101 SER A O 1
ATOM 823 N N . ARG A 1 102 ? -19.298 -1.384 11.000 1.00 93.94 102 ARG A N 1
ATOM 824 C CA . ARG A 1 102 ? -18.511 -1.005 9.820 1.00 93.94 102 ARG A CA 1
ATOM 825 C C . ARG A 1 102 ? -17.034 -1.352 9.991 1.00 93.94 102 ARG A C 1
ATOM 827 O O . ARG A 1 102 ? -16.547 -1.512 11.114 1.00 93.94 102 ARG A O 1
ATOM 834 N N . PHE A 1 103 ? -16.310 -1.386 8.877 1.00 96.69 103 PHE A N 1
ATOM 835 C CA . PHE A 1 103 ? -14.850 -1.410 8.874 1.00 96.69 103 PHE A CA 1
ATOM 836 C C . PHE A 1 103 ? -14.279 -0.038 9.237 1.00 96.69 103 PHE A C 1
ATOM 838 O O . PHE A 1 103 ? -14.800 0.990 8.806 1.00 96.69 103 PHE A O 1
ATOM 845 N N . VAL A 1 104 ? -13.225 -0.033 10.053 1.00 97.25 104 VAL A N 1
ATOM 846 C CA . VAL A 1 104 ? -12.534 1.178 10.508 1.00 97.25 104 VAL A CA 1
ATOM 847 C C . VAL A 1 104 ? -11.026 0.984 10.389 1.00 97.25 104 VAL A C 1
ATOM 849 O O . VAL A 1 104 ? -10.484 0.008 10.911 1.00 97.25 104 VAL A O 1
ATOM 852 N N . ALA A 1 105 ? -10.355 1.923 9.723 1.00 97.31 105 ALA A N 1
ATOM 853 C CA . ALA A 1 105 ? -8.900 2.006 9.652 1.00 97.31 105 ALA A CA 1
ATOM 854 C C . ALA A 1 105 ? -8.375 2.884 10.797 1.00 97.31 105 ALA A C 1
ATOM 856 O O . ALA A 1 105 ? -8.595 4.097 10.808 1.00 97.31 105 ALA A O 1
ATOM 857 N N . GLU A 1 106 ? -7.694 2.282 11.772 1.00 93.44 106 GLU A N 1
ATOM 858 C CA . GLU A 1 106 ? -7.326 2.983 13.013 1.00 93.44 106 GLU A CA 1
ATOM 859 C C . GLU A 1 106 ? -5.860 2.855 13.414 1.00 93.44 106 GLU A C 1
ATOM 861 O O . GLU A 1 106 ? -5.414 3.597 14.283 1.00 93.44 106 GLU A O 1
ATOM 866 N N . SER A 1 107 ? -5.098 1.951 12.802 1.00 96.44 107 SER A N 1
ATOM 867 C CA . SER A 1 107 ? -3.676 1.809 13.098 1.00 96.44 107 SER A CA 1
ATOM 868 C C . SER A 1 107 ? -2.899 1.303 11.895 1.00 96.44 107 SER A C 1
ATOM 870 O O . SER A 1 107 ? -3.475 0.874 10.893 1.00 96.44 107 SER A O 1
ATOM 872 N N . GLY A 1 108 ? -1.579 1.334 11.995 1.00 96.75 108 GLY A N 1
ATOM 873 C CA . GLY A 1 108 ? -0.717 0.778 10.974 1.00 96.75 108 GLY A CA 1
ATOM 874 C C . GLY A 1 108 ? 0.746 1.083 11.215 1.00 96.75 108 GLY A C 1
ATOM 875 O O . GLY A 1 108 ? 1.139 1.564 12.273 1.00 96.75 108 GLY A O 1
ATOM 876 N N . TYR A 1 109 ? 1.553 0.802 10.206 1.00 96.50 109 TYR A N 1
ATOM 877 C CA . TYR A 1 109 ? 2.959 1.175 10.160 1.00 96.50 109 TYR A CA 1
ATOM 878 C C . TYR A 1 109 ? 3.402 1.326 8.704 1.00 96.50 109 TYR A C 1
ATOM 880 O O . TYR A 1 109 ? 2.714 0.890 7.780 1.00 96.50 109 TYR A O 1
ATOM 888 N N . ALA A 1 110 ? 4.557 1.940 8.481 1.00 96.12 110 ALA A N 1
ATOM 889 C CA . ALA A 1 110 ? 5.176 1.996 7.165 1.00 96.12 110 ALA A CA 1
ATOM 890 C C . ALA A 1 110 ? 6.300 0.964 7.054 1.00 96.12 110 ALA A C 1
ATOM 892 O O . ALA A 1 110 ? 6.992 0.670 8.029 1.00 96.12 110 ALA A O 1
ATOM 893 N N . GLN A 1 111 ? 6.501 0.432 5.855 1.00 95.12 111 GLN A N 1
ATOM 894 C CA . GLN A 1 111 ? 7.679 -0.353 5.509 1.00 95.12 111 GLN A CA 1
ATOM 895 C C . GLN A 1 111 ? 8.495 0.419 4.488 1.00 95.12 111 GLN A C 1
ATOM 897 O O . GLN A 1 111 ? 7.947 0.889 3.491 1.00 95.12 111 GLN A O 1
ATOM 902 N N . VAL A 1 112 ? 9.795 0.558 4.736 1.00 94.06 112 VAL A N 1
ATOM 903 C CA . VAL A 1 112 ? 10.694 1.334 3.879 1.00 94.06 112 VAL A CA 1
ATOM 904 C C . VAL A 1 112 ? 11.907 0.518 3.466 1.00 94.06 112 VAL A C 1
ATOM 906 O O . VAL A 1 112 ? 12.401 -0.314 4.225 1.00 94.06 112 VAL A O 1
ATOM 909 N N . SER A 1 113 ? 12.411 0.741 2.255 1.00 90.94 113 SER A N 1
ATOM 910 C CA . SER A 1 113 ? 13.619 0.067 1.776 1.00 90.94 113 SER A CA 1
ATOM 911 C C . SER A 1 113 ? 14.330 0.861 0.688 1.00 90.94 113 SER A C 1
ATOM 913 O O . SER A 1 113 ? 13.710 1.588 -0.082 1.00 90.94 113 SER A O 1
ATOM 915 N N . GLU A 1 114 ? 15.644 0.688 0.600 1.00 84.94 114 GLU A N 1
ATOM 916 C CA . GLU A 1 114 ? 16.430 1.115 -0.564 1.00 84.94 114 GLU A CA 1
ATOM 917 C C . GLU A 1 114 ? 16.100 0.267 -1.800 1.00 84.94 114 GLU A C 1
ATOM 919 O O . GLU A 1 114 ? 16.218 0.719 -2.937 1.00 84.94 114 GLU A O 1
ATOM 924 N N . LYS A 1 115 ? 15.640 -0.971 -1.582 1.00 83.38 115 LYS A N 1
ATOM 925 C CA . LYS A 1 115 ? 15.159 -1.847 -2.645 1.00 83.38 115 LYS A CA 1
ATOM 926 C C . LYS A 1 115 ? 13.714 -1.506 -2.986 1.00 83.38 115 LYS A C 1
ATOM 928 O O . LYS A 1 115 ? 12.937 -1.040 -2.161 1.00 83.38 115 LYS A O 1
ATOM 933 N N . ILE A 1 116 ? 13.340 -1.827 -4.218 1.00 78.12 116 ILE A N 1
ATOM 934 C CA . ILE A 1 116 ? 12.000 -1.568 -4.753 1.00 78.12 116 ILE A CA 1
ATOM 935 C C . ILE A 1 116 ? 10.913 -2.322 -3.967 1.00 78.12 116 ILE A C 1
ATOM 937 O O . ILE A 1 116 ? 9.805 -1.816 -3.805 1.00 78.12 116 ILE A O 1
ATOM 941 N N . VAL A 1 117 ? 11.231 -3.517 -3.464 1.00 77.75 117 VAL A N 1
ATOM 942 C CA . VAL A 1 117 ? 10.335 -4.313 -2.617 1.00 77.75 117 VAL A CA 1
ATOM 943 C C . VAL A 1 117 ? 10.662 -4.025 -1.153 1.00 77.75 117 VAL A C 1
ATOM 945 O O . VAL A 1 117 ? 11.718 -4.427 -0.666 1.00 77.75 117 VAL A O 1
ATOM 948 N N . ALA A 1 118 ? 9.754 -3.335 -0.457 1.00 66.25 118 ALA A N 1
ATOM 949 C CA . ALA A 1 118 ? 9.976 -2.824 0.899 1.00 66.25 118 ALA A CA 1
ATOM 950 C C . ALA A 1 118 ? 9.654 -3.817 2.037 1.00 66.25 118 ALA A C 1
ATOM 952 O O . ALA A 1 118 ? 9.679 -3.443 3.207 1.00 66.25 118 ALA A O 1
ATOM 953 N N . SER A 1 119 ? 9.352 -5.082 1.733 1.00 71.12 119 SER A N 1
ATOM 954 C CA . SER A 1 119 ? 9.005 -6.083 2.746 1.00 71.12 119 SER A CA 1
ATOM 955 C C . SER A 1 119 ? 10.173 -6.394 3.695 1.00 71.12 119 SER A C 1
ATOM 957 O O . SER A 1 119 ? 11.342 -6.415 3.302 1.00 71.12 119 SER A O 1
ATOM 959 N N . ARG A 1 120 ? 9.861 -6.724 4.959 1.00 70.38 120 ARG A N 1
ATOM 960 C CA . ARG A 1 120 ? 10.877 -7.138 5.950 1.00 70.38 120 ARG A CA 1
ATOM 961 C C . ARG A 1 120 ? 11.718 -8.321 5.478 1.00 70.38 120 ARG A C 1
ATOM 963 O O . ARG A 1 120 ? 12.938 -8.262 5.589 1.00 70.38 120 ARG A O 1
ATOM 970 N N . GLY A 1 121 ? 11.088 -9.341 4.892 1.00 65.31 121 GLY A N 1
ATOM 971 C CA . GLY A 1 121 ? 11.777 -10.514 4.338 1.00 65.31 121 GLY A CA 1
ATOM 972 C C . GLY A 1 121 ? 12.789 -10.195 3.227 1.00 65.31 121 GLY A C 1
ATOM 973 O O . GLY A 1 121 ? 13.610 -11.039 2.880 1.00 65.31 121 GLY A O 1
ATOM 974 N N . ARG A 1 122 ? 12.789 -8.966 2.689 1.00 73.38 122 ARG A N 1
ATOM 975 C CA . ARG A 1 122 ? 13.735 -8.480 1.668 1.00 73.38 122 ARG A CA 1
ATOM 976 C C . ARG A 1 122 ? 14.711 -7.421 2.204 1.00 73.38 122 ARG A C 1
ATOM 978 O O . ARG A 1 122 ? 15.465 -6.836 1.420 1.00 73.38 122 ARG A O 1
ATOM 985 N N . GLY A 1 123 ? 14.739 -7.218 3.525 1.00 75.69 123 GLY A N 1
ATOM 986 C CA . GLY A 1 123 ? 15.581 -6.233 4.213 1.00 75.69 123 GLY A CA 1
ATOM 987 C C . GLY A 1 123 ? 14.907 -4.878 4.441 1.00 75.69 123 GLY A C 1
ATOM 988 O O . GLY A 1 123 ? 15.602 -3.893 4.670 1.00 75.69 123 GLY A O 1
ATOM 989 N N . GLY A 1 124 ? 13.578 -4.800 4.336 1.00 84.25 124 GLY A N 1
ATOM 990 C CA . GLY A 1 124 ? 12.822 -3.593 4.663 1.00 84.25 124 GLY A CA 1
ATOM 991 C C . GLY A 1 124 ? 12.794 -3.284 6.162 1.00 84.25 124 GLY A C 1
ATOM 992 O O . GLY A 1 124 ? 12.749 -4.182 7.006 1.00 84.25 124 GLY A O 1
ATOM 993 N N . GLU A 1 125 ? 12.782 -1.997 6.483 1.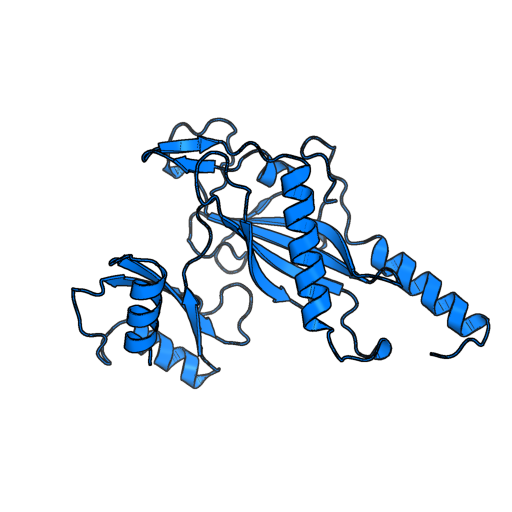00 91.50 125 GLU A N 1
ATOM 994 C CA . GLU A 1 125 ? 12.679 -1.450 7.835 1.00 91.50 125 GLU A CA 1
ATOM 995 C C . GLU A 1 125 ? 11.221 -1.077 8.137 1.00 91.50 125 GLU A C 1
ATOM 997 O O . GLU A 1 125 ? 10.517 -0.571 7.262 1.00 91.50 125 GLU A O 1
ATOM 1002 N N . ILE A 1 126 ? 10.758 -1.313 9.370 1.00 92.69 126 ILE A N 1
ATOM 1003 C CA . ILE A 1 126 ? 9.466 -0.784 9.825 1.00 92.69 126 ILE A CA 1
ATOM 1004 C C . ILE A 1 126 ? 9.680 0.588 10.456 1.00 92.69 126 ILE A C 1
ATOM 1006 O O . ILE A 1 126 ? 10.497 0.738 11.362 1.00 92.69 126 ILE A O 1
ATOM 1010 N N . VAL A 1 127 ? 8.884 1.557 10.017 1.00 93.31 127 VAL A N 1
ATOM 1011 C CA . VAL A 1 127 ? 8.864 2.919 10.542 1.00 93.31 127 VAL A CA 1
ATOM 1012 C C . VAL A 1 127 ? 7.465 3.233 11.062 1.00 93.31 127 VAL A C 1
ATOM 1014 O O . VAL A 1 127 ? 6.461 2.788 10.501 1.00 93.31 127 VAL A O 1
ATOM 1017 N N . ASP A 1 128 ? 7.407 4.015 12.138 1.00 92.38 128 ASP A N 1
ATOM 1018 C CA . ASP A 1 128 ? 6.164 4.599 12.638 1.00 92.38 128 ASP A CA 1
ATOM 1019 C C . ASP A 1 128 ? 5.396 5.328 11.520 1.00 92.38 128 ASP A C 1
ATOM 1021 O O . ASP A 1 128 ? 5.980 6.043 10.699 1.00 92.38 128 ASP A O 1
ATOM 1025 N N . LEU A 1 129 ? 4.075 5.148 11.500 1.00 93.25 129 LEU A N 1
ATOM 1026 C CA . LEU A 1 129 ? 3.219 5.664 10.440 1.00 93.25 129 LEU A CA 1
ATOM 1027 C C . LEU A 1 129 ? 3.215 7.200 10.400 1.00 93.25 129 LEU A C 1
ATOM 1029 O O . LEU A 1 129 ? 3.298 7.781 9.319 1.00 93.25 129 LEU A O 1
ATOM 1033 N N . HIS A 1 130 ? 3.197 7.867 11.556 1.00 91.69 130 HIS A N 1
ATOM 1034 C CA . HIS A 1 130 ? 3.230 9.330 11.628 1.00 91.69 130 HIS A CA 1
ATOM 1035 C C . HIS A 1 130 ? 4.571 9.889 11.146 1.00 91.69 130 HIS A C 1
ATOM 1037 O O . HIS A 1 130 ? 4.607 10.798 10.314 1.00 91.69 130 HIS A O 1
ATOM 1043 N N . LYS A 1 131 ? 5.686 9.305 11.598 1.00 91.69 131 LYS A N 1
ATOM 1044 C CA . LYS A 1 131 ? 7.031 9.636 11.112 1.00 91.69 131 LYS A CA 1
ATOM 1045 C C . LYS A 1 131 ? 7.129 9.467 9.599 1.00 91.69 131 LYS A C 1
ATOM 1047 O O . LYS A 1 131 ? 7.692 10.332 8.930 1.00 91.69 131 LYS A O 1
ATOM 1052 N N . ALA A 1 132 ? 6.574 8.384 9.062 1.00 94.25 132 ALA A N 1
ATOM 1053 C CA . ALA A 1 132 ? 6.558 8.145 7.630 1.00 94.25 132 ALA A CA 1
ATOM 1054 C C . ALA A 1 132 ? 5.788 9.241 6.882 1.00 94.25 132 ALA A C 1
ATOM 1056 O O . ALA A 1 132 ? 6.350 9.857 5.982 1.00 94.25 132 ALA A O 1
ATOM 1057 N N . LEU A 1 133 ? 4.554 9.543 7.301 1.00 94.94 133 LEU A N 1
ATOM 1058 C CA . LEU A 1 133 ? 3.701 10.558 6.670 1.00 94.94 133 LEU A CA 1
ATOM 1059 C C . LEU A 1 133 ? 4.301 11.976 6.719 1.00 94.94 133 LEU A C 1
ATOM 1061 O O . LEU A 1 133 ? 4.066 12.762 5.804 1.00 94.94 133 LEU A O 1
ATOM 1065 N N . ARG A 1 134 ? 5.112 12.308 7.733 1.00 92.75 134 ARG A N 1
ATOM 1066 C CA . ARG A 1 134 ? 5.798 13.613 7.831 1.00 92.75 134 ARG A CA 1
ATOM 1067 C C . ARG A 1 134 ? 6.957 13.779 6.847 1.00 92.75 134 ARG A C 1
ATOM 1069 O O . ARG A 1 134 ? 7.301 14.918 6.516 1.00 92.75 134 ARG A O 1
ATOM 1076 N N . ASN A 1 135 ? 7.563 12.685 6.391 1.00 93.69 135 ASN A N 1
ATOM 1077 C CA . ASN A 1 135 ? 8.809 12.703 5.621 1.00 93.69 135 ASN A CA 1
ATOM 1078 C C . ASN A 1 135 ? 8.645 12.040 4.247 1.00 93.69 135 ASN A C 1
ATOM 1080 O O . ASN A 1 135 ? 9.474 11.231 3.823 1.00 93.69 135 ASN A O 1
ATOM 1084 N N . LEU A 1 136 ? 7.557 12.378 3.556 1.00 95.31 136 LEU A N 1
ATOM 1085 C CA . LEU A 1 136 ? 7.283 11.909 2.204 1.00 95.31 136 LEU A CA 1
ATOM 1086 C C . LEU A 1 136 ? 7.763 12.909 1.154 1.00 95.31 136 LEU A C 1
ATOM 1088 O O . LEU A 1 136 ? 7.709 14.118 1.362 1.00 95.31 136 LEU A O 1
ATOM 1092 N N . TYR A 1 137 ? 8.193 12.390 0.009 1.00 94.69 137 TYR A N 1
ATOM 1093 C CA . TYR A 1 137 ? 8.685 13.149 -1.136 1.00 94.69 137 TYR A CA 1
ATOM 1094 C C . TYR A 1 137 ? 8.077 12.602 -2.417 1.00 94.69 137 TYR A C 1
ATOM 1096 O O . TYR A 1 137 ? 7.873 11.396 -2.554 1.00 94.69 137 TYR A O 1
ATOM 1104 N N . TYR A 1 138 ? 7.815 13.478 -3.374 1.00 94.19 138 TYR A N 1
ATOM 1105 C CA . TYR A 1 138 ? 7.358 13.110 -4.709 1.00 94.19 138 TYR A CA 1
ATOM 1106 C C . TYR A 1 138 ? 8.134 13.908 -5.751 1.00 94.19 138 TYR A C 1
ATOM 1108 O O . TYR A 1 138 ? 8.767 14.917 -5.434 1.00 94.19 138 TYR A O 1
ATOM 1116 N N . ARG A 1 139 ? 8.118 13.436 -6.998 1.00 90.94 139 ARG A N 1
ATOM 1117 C CA . ARG A 1 139 ? 8.845 14.096 -8.078 1.00 90.94 139 ARG A CA 1
ATOM 1118 C C . ARG A 1 139 ? 7.955 15.115 -8.785 1.00 90.94 139 ARG A C 1
ATOM 1120 O O . ARG A 1 139 ? 6.907 14.738 -9.302 1.00 90.94 139 ARG A O 1
ATOM 1127 N N . SER A 1 140 ? 8.400 16.364 -8.863 1.00 89.56 140 SER A N 1
ATOM 1128 C CA . SER A 1 140 ? 7.743 17.443 -9.607 1.00 89.56 140 SER A CA 1
ATOM 1129 C C . SER A 1 140 ? 8.797 18.280 -10.324 1.00 89.56 140 SER A C 1
ATOM 1131 O O . SER A 1 140 ? 9.853 18.551 -9.765 1.00 89.56 140 SER A O 1
ATOM 1133 N N . GLY A 1 141 ? 8.572 18.616 -11.597 1.00 84.75 141 GLY A N 1
ATOM 1134 C CA . GLY A 1 141 ? 9.549 19.384 -12.385 1.00 84.75 141 GLY A CA 1
ATOM 1135 C C . GLY A 1 141 ? 10.926 18.718 -12.539 1.00 84.75 141 GLY A C 1
ATOM 1136 O O . GLY A 1 141 ? 11.894 19.386 -12.872 1.00 84.75 141 GLY A O 1
ATOM 1137 N N . GLY A 1 142 ? 11.035 17.407 -12.292 1.00 85.06 142 GLY A N 1
ATOM 1138 C CA . GLY A 1 142 ? 12.307 16.677 -12.296 1.00 85.06 142 GLY A CA 1
ATOM 1139 C C . GLY A 1 142 ? 12.998 16.594 -10.931 1.00 85.06 142 GLY A C 1
ATOM 1140 O O . GLY A 1 142 ? 13.850 15.716 -10.772 1.00 85.06 142 GLY A O 1
ATOM 1141 N N . GLU A 1 143 ? 12.559 17.384 -9.953 1.00 88.44 143 GLU A N 1
ATOM 1142 C CA . GLU A 1 143 ? 13.112 17.481 -8.600 1.00 88.44 143 GLU A CA 1
ATOM 1143 C C . GLU A 1 143 ? 12.265 16.720 -7.576 1.00 88.44 143 GLU A C 1
ATOM 1145 O O . GLU A 1 143 ? 11.084 16.445 -7.800 1.00 88.44 143 GLU A O 1
ATOM 1150 N N . TRP A 1 144 ? 12.874 16.361 -6.445 1.00 90.75 144 TRP A N 1
ATOM 1151 C CA . TRP A 1 144 ? 12.164 15.771 -5.314 1.00 90.75 144 TRP A CA 1
ATOM 1152 C C . TRP A 1 144 ? 11.696 16.866 -4.369 1.00 90.75 144 TRP A C 1
ATOM 1154 O O . TRP A 1 144 ? 12.504 17.580 -3.785 1.00 90.75 144 TRP A O 1
ATOM 1164 N N . ILE A 1 145 ? 10.384 16.961 -4.192 1.00 90.69 145 ILE A N 1
ATOM 1165 C CA . ILE A 1 145 ? 9.754 17.957 -3.334 1.00 90.69 145 ILE A CA 1
ATOM 1166 C C . ILE A 1 145 ? 9.089 17.238 -2.171 1.00 90.69 145 ILE A C 1
ATOM 1168 O O . ILE A 1 145 ? 8.484 16.173 -2.340 1.00 90.69 145 ILE A O 1
ATOM 1172 N N . ARG A 1 146 ? 9.198 17.822 -0.977 1.00 91.69 146 ARG A N 1
ATOM 1173 C CA . ARG A 1 146 ? 8.521 17.305 0.208 1.00 91.69 146 ARG A CA 1
ATOM 1174 C C . ARG A 1 146 ? 7.006 17.391 0.027 1.00 91.69 146 ARG A C 1
ATOM 1176 O O . ARG A 1 146 ? 6.458 18.429 -0.338 1.00 91.69 146 ARG A O 1
ATOM 1183 N N . LEU A 1 147 ? 6.333 16.289 0.317 1.00 92.62 147 LEU A N 1
ATOM 1184 C CA . LEU A 1 147 ? 4.886 16.177 0.302 1.00 92.62 147 LEU A CA 1
ATOM 1185 C C . LEU A 1 147 ? 4.327 16.618 1.656 1.00 92.62 147 LEU A C 1
ATOM 1187 O O . LEU A 1 147 ? 4.618 16.007 2.684 1.00 92.62 147 LEU A O 1
ATOM 1191 N N . ASN A 1 148 ? 3.507 17.668 1.656 1.00 92.06 148 ASN A N 1
ATOM 1192 C CA . ASN A 1 148 ? 2.793 18.104 2.851 1.00 92.06 148 ASN A CA 1
ATOM 1193 C C . ASN A 1 148 ? 1.493 17.301 3.005 1.00 92.06 148 ASN A C 1
ATOM 1195 O O . ASN A 1 148 ? 0.473 17.643 2.408 1.00 92.06 148 ASN A O 1
ATOM 1199 N N . VAL A 1 149 ? 1.537 16.210 3.772 1.00 93.94 149 VAL A N 1
ATOM 1200 C CA . VAL A 1 149 ? 0.362 15.363 4.014 1.00 93.94 149 VAL A CA 1
ATOM 1201 C C . VAL A 1 149 ? -0.617 16.084 4.937 1.00 93.94 149 VAL A C 1
ATOM 1203 O O . VAL A 1 149 ? -0.298 16.391 6.082 1.00 93.94 149 VAL A O 1
ATOM 1206 N N . THR A 1 150 ? -1.838 16.315 4.458 1.00 94.12 150 THR A N 1
ATOM 1207 C CA . THR A 1 150 ? -2.893 16.969 5.242 1.00 94.12 150 THR A CA 1
ATOM 1208 C C . THR A 1 150 ? -3.813 15.952 5.917 1.00 94.12 150 THR A C 1
ATOM 1210 O O . THR A 1 150 ? -3.910 14.795 5.503 1.00 94.12 150 THR A O 1
ATOM 1213 N N . SER A 1 151 ? -4.624 16.396 6.881 1.00 94.00 151 SER A N 1
ATOM 1214 C CA . SER A 1 151 ? -5.681 15.550 7.460 1.00 94.00 151 SER A CA 1
ATOM 1215 C C . SER A 1 151 ? -6.700 15.055 6.434 1.00 94.00 151 SER A C 1
ATOM 1217 O O . SER A 1 151 ? -7.303 13.994 6.599 1.00 94.00 151 SER A O 1
ATOM 1219 N N . LYS A 1 152 ? -6.909 15.802 5.341 1.00 95.06 152 LYS A N 1
ATOM 1220 C CA . LYS A 1 152 ? -7.773 15.354 4.243 1.00 95.06 152 LYS A CA 1
ATOM 1221 C C . LYS A 1 152 ? -7.170 14.140 3.538 1.00 95.06 152 LYS A C 1
ATOM 1223 O O . LYS A 1 152 ? -7.917 13.245 3.152 1.00 95.06 152 LYS A O 1
ATOM 1228 N N . ASP A 1 153 ? -5.850 14.094 3.404 1.00 95.81 153 ASP A N 1
ATOM 1229 C CA . ASP A 1 153 ? -5.139 12.978 2.785 1.00 95.81 153 ASP A CA 1
ATOM 1230 C C . ASP A 1 153 ? -5.110 11.754 3.690 1.00 95.81 153 ASP A C 1
ATOM 1232 O O . ASP A 1 153 ? -5.397 10.653 3.226 1.00 95.81 153 ASP A O 1
ATOM 1236 N N . VAL A 1 154 ? -4.905 11.941 4.996 1.00 96.06 154 VAL A N 1
ATOM 1237 C CA . VAL A 1 154 ? -5.017 10.836 5.959 1.00 96.06 154 VAL A CA 1
ATOM 1238 C C . VAL A 1 154 ? -6.414 10.213 5.919 1.00 96.06 154 VAL A C 1
ATOM 1240 O O . VAL A 1 154 ? -6.552 8.992 5.830 1.00 96.06 154 VAL A O 1
ATOM 1243 N N . ARG A 1 155 ? -7.472 11.032 5.868 1.00 96.25 155 ARG A N 1
ATOM 1244 C CA . ARG A 1 155 ? -8.842 10.525 5.687 1.00 96.25 155 ARG A CA 1
ATOM 1245 C C . ARG A 1 155 ? -9.040 9.783 4.365 1.00 96.25 155 ARG A C 1
ATOM 1247 O O . ARG A 1 155 ? -9.829 8.843 4.328 1.00 96.25 155 ARG A O 1
ATOM 1254 N N . ARG A 1 156 ? -8.356 10.168 3.281 1.00 96.94 156 ARG A N 1
ATOM 1255 C CA . ARG A 1 156 ? -8.394 9.418 2.009 1.00 96.94 156 ARG A CA 1
ATOM 1256 C C . ARG A 1 156 ? -7.724 8.056 2.143 1.00 96.94 156 ARG A C 1
ATOM 1258 O O . ARG A 1 156 ? -8.304 7.075 1.692 1.00 96.94 156 ARG A O 1
ATOM 1265 N N . ILE A 1 157 ? -6.565 7.992 2.797 1.00 97.69 157 ILE A N 1
ATOM 1266 C CA . ILE A 1 157 ? -5.847 6.742 3.090 1.00 97.69 157 ILE A CA 1
ATOM 1267 C C . ILE A 1 157 ? -6.745 5.794 3.896 1.00 97.69 157 ILE A C 1
ATOM 1269 O O . ILE A 1 157 ? -6.960 4.656 3.479 1.00 97.69 157 ILE A O 1
ATOM 1273 N N . LYS A 1 158 ? -7.350 6.288 4.987 1.00 97.75 158 LYS A N 1
ATOM 1274 C CA . LYS A 1 158 ? -8.303 5.519 5.806 1.00 97.75 158 LYS A CA 1
ATOM 1275 C C . LYS A 1 158 ? -9.462 4.976 4.979 1.00 97.75 158 LYS A C 1
ATOM 1277 O O . LYS A 1 158 ? -9.694 3.773 4.966 1.00 97.75 158 LYS A O 1
ATOM 1282 N N . ARG A 1 159 ? -10.149 5.850 4.234 1.00 97.75 159 ARG A N 1
ATOM 1283 C CA . ARG A 1 159 ? -11.307 5.465 3.412 1.00 97.75 159 ARG A CA 1
ATOM 1284 C C . ARG A 1 159 ? -10.950 4.440 2.343 1.00 97.75 159 ARG A C 1
ATOM 1286 O O . ARG A 1 159 ? -11.744 3.543 2.094 1.00 97.75 159 ARG A O 1
ATOM 1293 N N . ALA A 1 160 ? -9.781 4.558 1.714 1.00 98.12 160 ALA A N 1
ATOM 1294 C CA . ALA A 1 160 ? -9.321 3.579 0.735 1.00 98.12 160 ALA A CA 1
ATOM 1295 C C . ALA A 1 160 ? -9.092 2.202 1.382 1.00 98.12 160 ALA A C 1
ATOM 1297 O O . ALA A 1 160 ? -9.512 1.192 0.822 1.00 98.12 160 ALA A O 1
ATOM 1298 N N . ALA A 1 161 ? -8.491 2.163 2.577 1.00 98.19 161 ALA A N 1
ATOM 1299 C CA . ALA A 1 161 ? -8.302 0.925 3.333 1.00 98.19 161 ALA A CA 1
ATOM 1300 C C . ALA A 1 161 ? -9.643 0.302 3.768 1.00 98.19 161 ALA A C 1
ATOM 1302 O O . ALA A 1 161 ? -9.868 -0.892 3.582 1.00 98.19 161 ALA A O 1
ATOM 1303 N N . GLU A 1 162 ? -10.555 1.114 4.305 1.00 98.06 162 GLU A N 1
ATOM 1304 C CA . GLU A 1 162 ? -11.897 0.690 4.726 1.00 98.06 162 GLU A CA 1
ATOM 1305 C C . GLU A 1 162 ? -12.719 0.156 3.549 1.00 98.06 162 GLU A C 1
ATOM 1307 O O . GLU A 1 162 ? -13.338 -0.901 3.659 1.00 98.06 162 GLU A O 1
ATOM 1312 N N . ALA A 1 163 ? -12.682 0.842 2.402 1.00 97.81 163 ALA A N 1
ATOM 1313 C CA . ALA A 1 163 ? -13.353 0.400 1.185 1.00 97.81 163 ALA A CA 1
ATOM 1314 C C . ALA A 1 163 ? -12.780 -0.924 0.660 1.00 97.81 163 ALA A C 1
ATOM 1316 O O . ALA A 1 163 ? -13.544 -1.778 0.213 1.00 97.81 163 ALA A O 1
ATOM 1317 N N . ALA A 1 164 ? -11.462 -1.128 0.756 1.00 97.06 164 ALA A N 1
ATOM 1318 C CA . ALA A 1 164 ? -10.829 -2.396 0.400 1.00 97.06 164 ALA A CA 1
ATOM 1319 C C . ALA A 1 164 ? -11.336 -3.545 1.283 1.00 97.06 164 ALA A C 1
ATOM 1321 O O . ALA A 1 164 ? -11.757 -4.581 0.772 1.00 97.06 164 ALA A O 1
ATOM 1322 N N . ALA A 1 165 ? -11.353 -3.342 2.605 1.00 96.50 165 ALA A N 1
ATOM 1323 C CA . ALA A 1 165 ? -11.874 -4.326 3.549 1.00 96.50 165 ALA A CA 1
ATOM 1324 C C . ALA A 1 165 ? -13.362 -4.620 3.303 1.00 96.50 165 ALA A C 1
ATOM 1326 O O . ALA A 1 165 ? -13.773 -5.779 3.310 1.00 96.50 165 ALA A O 1
ATOM 1327 N N . GLN A 1 166 ? -14.163 -3.591 3.018 1.00 96.12 166 GLN A N 1
ATOM 1328 C CA . GLN A 1 166 ? -15.575 -3.756 2.683 1.00 96.12 166 GLN A CA 1
ATOM 1329 C C . GLN A 1 166 ? -15.774 -4.560 1.392 1.00 96.12 166 GLN A C 1
ATOM 1331 O O . GLN A 1 166 ? -16.649 -5.421 1.343 1.00 96.12 166 GLN A O 1
ATOM 1336 N N . ALA A 1 167 ? -14.970 -4.300 0.357 1.00 95.88 167 ALA A N 1
ATOM 1337 C CA . ALA A 1 167 ? -15.054 -5.008 -0.917 1.00 95.88 167 ALA A CA 1
ATOM 1338 C C . ALA A 1 167 ? -14.699 -6.496 -0.775 1.00 95.88 167 ALA A C 1
ATOM 1340 O O . ALA A 1 167 ? -15.390 -7.338 -1.340 1.00 95.88 167 ALA A O 1
ATOM 1341 N N . LEU A 1 168 ? -13.682 -6.826 0.029 1.00 94.56 168 LEU A N 1
ATOM 1342 C CA . LEU A 1 168 ? -13.292 -8.216 0.314 1.00 94.56 168 LEU A CA 1
ATOM 1343 C C . LEU A 1 168 ? -14.383 -9.020 1.020 1.00 94.56 168 LEU A C 1
ATOM 1345 O O . LEU A 1 168 ? -14.434 -10.235 0.876 1.00 94.56 168 LEU A O 1
ATOM 1349 N N . ASN A 1 169 ? -15.237 -8.340 1.783 1.00 94.94 169 ASN A N 1
ATOM 1350 C CA . ASN A 1 169 ? -16.340 -8.953 2.517 1.00 94.94 169 ASN A CA 1
ATOM 1351 C C . ASN A 1 169 ? -17.686 -8.821 1.793 1.00 94.94 169 ASN A C 1
ATOM 1353 O O . ASN A 1 169 ? -18.728 -9.159 2.350 1.00 94.94 169 ASN A O 1
ATOM 1357 N N . SER A 1 170 ? -17.697 -8.302 0.564 1.00 94.75 170 SER A N 1
ATOM 1358 C CA . SER A 1 170 ? -18.934 -8.120 -0.188 1.00 94.75 170 SER A CA 1
ATOM 1359 C C . SER A 1 170 ? -19.563 -9.475 -0.518 1.00 94.75 170 SER A C 1
ATOM 1361 O O . SER A 1 170 ? -18.921 -10.337 -1.111 1.00 94.75 170 SER A O 1
ATOM 1363 N N . GLY A 1 171 ? -20.826 -9.657 -0.123 1.00 93.75 171 GLY A N 1
ATOM 1364 C CA . GLY A 1 171 ? -21.573 -10.897 -0.344 1.00 93.75 171 GLY A CA 1
ATOM 1365 C C . GLY A 1 171 ? -21.289 -12.012 0.665 1.00 93.75 171 GLY A C 1
ATOM 1366 O O . GLY A 1 171 ? -21.902 -13.070 0.553 1.00 93.75 171 GLY A O 1
ATOM 1367 N N . LEU A 1 172 ? -20.411 -11.788 1.650 1.00 93.19 172 LEU A N 1
ATOM 1368 C CA . LEU A 1 172 ? -20.217 -12.725 2.755 1.00 93.19 172 LEU A CA 1
ATOM 1369 C C . LEU A 1 172 ? -21.220 -12.438 3.880 1.00 93.19 172 LEU A C 1
ATOM 1371 O O . LEU A 1 172 ? -21.502 -11.266 4.154 1.00 93.19 172 LEU A O 1
ATOM 1375 N N . PRO A 1 173 ? -21.742 -13.474 4.557 1.00 90.69 173 PRO A N 1
ATOM 1376 C CA . PRO A 1 173 ? -22.511 -13.270 5.775 1.00 90.69 173 PRO A CA 1
ATOM 1377 C C . PRO A 1 173 ? -21.615 -12.716 6.899 1.00 90.69 173 PRO A C 1
ATOM 1379 O O . PRO A 1 173 ? -20.377 -12.744 6.813 1.00 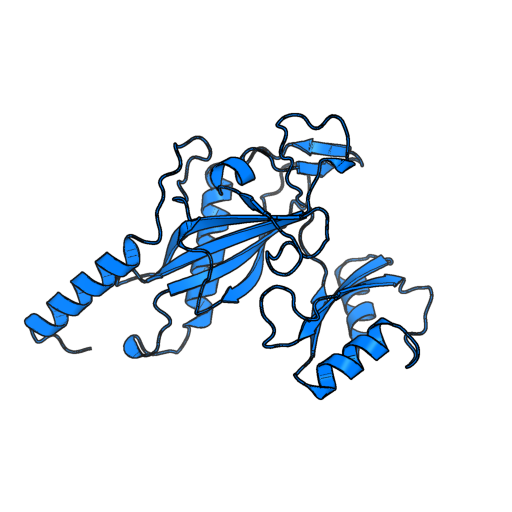90.69 173 PRO A O 1
ATOM 1382 N N . GLU A 1 174 ? -22.226 -12.160 7.955 1.00 86.88 174 GLU A N 1
ATOM 1383 C CA . GLU A 1 174 ? -21.459 -11.524 9.034 1.00 86.88 174 GLU A CA 1
ATOM 1384 C C . GLU A 1 174 ? -20.512 -12.541 9.675 1.00 86.88 174 GLU A C 1
ATOM 1386 O O . GLU A 1 174 ? -19.357 -12.209 9.890 1.00 86.88 174 GLU A O 1
ATOM 1391 N N . GLU A 1 175 ? -20.926 -13.780 9.916 1.00 87.00 175 GLU A N 1
ATOM 1392 C CA . GLU A 1 175 ? -20.117 -14.844 10.519 1.00 87.00 175 GLU A CA 1
ATOM 1393 C C . GLU A 1 175 ? -18.832 -15.170 9.740 1.00 87.00 175 GLU A C 1
ATOM 1395 O O . GLU A 1 175 ? -17.772 -15.294 10.359 1.00 87.00 175 GLU A O 1
ATOM 1400 N N . ASP A 1 176 ? -18.890 -15.193 8.407 1.00 90.50 176 ASP A N 1
ATOM 1401 C CA . ASP A 1 176 ? -17.758 -15.554 7.542 1.00 90.50 176 ASP A CA 1
ATOM 1402 C C . ASP A 1 176 ? -16.872 -14.355 7.178 1.00 90.50 176 ASP A C 1
ATOM 1404 O O . ASP A 1 176 ? -15.772 -14.509 6.643 1.00 90.50 176 ASP A O 1
ATOM 1408 N N . SER A 1 177 ? -17.329 -13.136 7.476 1.00 91.81 177 SER A N 1
ATOM 1409 C CA . SER A 1 177 ? -16.587 -11.923 7.141 1.00 91.81 177 SER A CA 1
ATOM 1410 C C . SER A 1 177 ? -15.257 -11.830 7.914 1.00 91.81 177 SER A C 1
ATOM 1412 O O . SER A 1 177 ? -15.200 -12.002 9.137 1.00 91.81 177 SER A O 1
ATOM 1414 N N . LEU A 1 178 ? -14.180 -11.443 7.232 1.00 92.31 178 LEU A N 1
ATOM 1415 C CA . LEU A 1 178 ? -12.889 -11.095 7.823 1.00 92.31 178 LEU A CA 1
ATOM 1416 C C . LEU A 1 178 ? -13.041 -9.891 8.759 1.00 92.31 178 LEU A C 1
ATOM 1418 O O . LEU A 1 178 ? -13.257 -8.765 8.317 1.00 92.31 178 LEU A O 1
ATOM 1422 N N . LYS A 1 179 ? -12.893 -10.116 10.069 1.00 93.12 179 LYS A N 1
ATOM 1423 C CA . LYS A 1 179 ? -13.044 -9.064 11.094 1.00 93.12 179 LYS A CA 1
ATOM 1424 C C . LYS A 1 179 ? -11.831 -8.153 11.228 1.00 93.12 179 LYS A C 1
ATOM 1426 O O . LYS A 1 179 ? -11.955 -7.073 11.799 1.00 93.12 179 LYS A O 1
ATOM 1431 N N . MET A 1 180 ? -10.678 -8.572 10.720 1.00 94.56 180 MET A N 1
ATOM 1432 C CA . MET A 1 180 ? -9.458 -7.776 10.701 1.00 94.56 180 MET A CA 1
ATOM 1433 C C . MET A 1 180 ? -8.627 -8.126 9.471 1.00 94.56 180 MET A C 1
ATOM 1435 O O . MET A 1 180 ? -8.524 -9.293 9.098 1.00 94.56 180 MET A O 1
ATOM 1439 N N . VAL A 1 181 ? -8.032 -7.112 8.851 1.00 95.75 181 VAL A N 1
ATOM 1440 C CA . VAL A 1 181 ? -7.189 -7.254 7.664 1.00 95.75 181 VAL A CA 1
ATOM 1441 C C . VAL A 1 181 ? -6.094 -6.190 7.680 1.00 95.75 181 VAL A C 1
ATOM 1443 O O . VAL A 1 181 ? -6.333 -5.045 8.064 1.00 95.75 181 VAL A O 1
ATOM 1446 N N . GLY A 1 182 ? -4.880 -6.564 7.281 1.00 96.31 182 GLY A N 1
ATOM 1447 C CA . GLY A 1 182 ? -3.820 -5.605 6.974 1.00 96.31 182 GLY A CA 1
ATOM 1448 C C . GLY A 1 182 ? -3.877 -5.237 5.502 1.00 96.31 182 GLY A C 1
ATOM 1449 O O . GLY A 1 182 ? -3.693 -6.104 4.655 1.00 96.31 182 GLY A O 1
ATOM 1450 N N . VAL A 1 183 ? -4.138 -3.976 5.194 1.00 97.06 183 VAL A N 1
ATOM 1451 C CA . VAL A 1 183 ? -4.186 -3.462 3.826 1.00 97.06 183 VAL A CA 1
ATOM 1452 C C . VAL A 1 183 ? -2.857 -2.799 3.504 1.00 97.06 183 VAL A C 1
ATOM 1454 O O . VAL A 1 183 ? -2.512 -1.788 4.116 1.00 97.06 183 VAL A O 1
ATOM 1457 N N . ASP A 1 184 ? -2.140 -3.344 2.527 1.00 95.50 184 ASP A N 1
ATOM 1458 C CA . ASP A 1 184 ? -0.893 -2.767 2.039 1.00 95.50 184 ASP A CA 1
ATOM 1459 C C . ASP A 1 184 ? -1.167 -1.871 0.837 1.00 95.50 184 ASP A C 1
ATOM 1461 O O . ASP A 1 184 ? -1.852 -2.247 -0.119 1.00 95.50 184 ASP A O 1
ATOM 1465 N N . MET A 1 185 ? -0.624 -0.660 0.884 1.00 97.00 185 MET A N 1
ATOM 1466 C CA . MET A 1 185 ? -0.805 0.337 -0.161 1.00 97.00 185 MET A CA 1
ATOM 1467 C C . MET A 1 185 ? 0.442 1.181 -0.377 1.00 97.00 185 MET A C 1
ATOM 1469 O O . MET A 1 185 ? 1.282 1.342 0.505 1.00 97.00 185 MET A O 1
ATOM 1473 N N . VAL A 1 186 ? 0.537 1.765 -1.562 1.00 97.25 186 VAL A N 1
ATOM 1474 C CA . VAL A 1 186 ? 1.507 2.814 -1.892 1.00 97.25 186 VAL A CA 1
ATOM 1475 C C . VAL A 1 186 ? 0.769 4.111 -2.176 1.00 97.25 186 VAL A C 1
ATOM 1477 O O . VAL A 1 186 ? -0.438 4.110 -2.412 1.00 97.25 186 VAL A O 1
ATOM 1480 N N . LEU A 1 187 ? 1.487 5.228 -2.136 1.00 97.56 187 LEU A N 1
ATOM 1481 C CA . LEU A 1 187 ? 0.919 6.539 -2.428 1.00 97.56 187 LEU A CA 1
ATOM 1482 C C . LEU A 1 187 ? 1.388 7.033 -3.793 1.00 97.56 187 LEU A C 1
ATOM 1484 O O . LEU A 1 187 ? 2.559 6.885 -4.159 1.00 97.56 187 LEU A O 1
ATOM 1488 N N . GLU A 1 188 ? 0.463 7.648 -4.523 1.00 96.75 188 GLU A N 1
ATOM 1489 C CA . GLU A 1 188 ? 0.743 8.363 -5.758 1.00 96.75 188 GLU A CA 1
ATOM 1490 C C . GLU A 1 188 ? 0.329 9.830 -5.664 1.00 96.75 188 GLU A C 1
ATOM 1492 O O . GLU A 1 188 ? -0.720 10.160 -5.117 1.00 96.75 188 GLU A O 1
ATOM 1497 N N . VAL A 1 189 ? 1.155 10.707 -6.225 1.00 95.62 189 VAL A N 1
ATOM 1498 C CA . VAL A 1 189 ? 0.858 12.128 -6.429 1.00 95.62 189 VAL A CA 1
ATOM 1499 C C . VAL A 1 189 ? 0.833 12.369 -7.938 1.00 95.62 189 VAL A C 1
ATOM 1501 O O . VAL A 1 189 ? 1.898 12.305 -8.561 1.00 95.62 189 VAL A O 1
ATOM 1504 N N . PRO A 1 190 ? -0.347 12.563 -8.554 1.00 90.56 190 PRO A N 1
ATOM 1505 C CA . PRO A 1 190 ? -0.456 12.686 -10.011 1.00 90.56 190 PRO A CA 1
ATOM 1506 C C . PRO A 1 190 ? 0.192 13.958 -10.566 1.00 90.56 190 PRO A C 1
ATOM 1508 O O . PRO A 1 190 ? 0.790 13.930 -11.642 1.00 90.56 190 PRO A O 1
ATOM 1511 N N . GLY A 1 191 ? 0.116 15.047 -9.804 1.00 85.81 191 GLY A N 1
ATOM 1512 C CA . GLY A 1 191 ? 0.588 16.367 -10.187 1.00 85.81 191 GLY A CA 1
ATOM 1513 C C . GLY A 1 191 ? 0.600 17.318 -8.996 1.00 85.81 191 GLY A C 1
ATOM 1514 O O . GLY A 1 191 ? 0.172 16.967 -7.895 1.00 85.81 191 GLY A O 1
ATOM 1515 N N . VAL A 1 192 ? 1.118 18.525 -9.217 1.00 81.19 192 VAL A N 1
ATOM 1516 C CA . VAL A 1 192 ? 1.062 19.607 -8.225 1.00 81.19 192 VAL A CA 1
ATOM 1517 C C . VAL A 1 192 ? -0.408 19.950 -7.959 1.00 81.19 192 VAL A C 1
ATOM 1519 O O . VAL A 1 192 ? -1.211 19.959 -8.887 1.00 81.19 192 VAL A O 1
ATOM 1522 N N . ASP A 1 193 ? -0.758 20.169 -6.692 1.00 83.12 193 ASP A N 1
ATOM 1523 C CA . ASP A 1 193 ? -2.123 20.448 -6.206 1.00 83.12 193 ASP A CA 1
ATOM 1524 C C . ASP A 1 193 ? -3.162 19.328 -6.411 1.00 83.12 193 ASP A C 1
ATOM 1526 O O . ASP A 1 193 ? -4.317 19.455 -5.991 1.00 83.12 193 ASP A O 1
ATOM 1530 N N . GLU A 1 194 ? -2.764 18.190 -6.983 1.00 89.06 194 GLU A N 1
ATOM 1531 C CA . GLU A 1 194 ? -3.625 17.019 -7.090 1.00 89.06 194 GLU A CA 1
ATOM 1532 C C . GLU A 1 194 ? -3.651 16.209 -5.786 1.00 89.06 194 GLU A C 1
ATOM 1534 O O . GLU A 1 194 ? -2.656 16.125 -5.058 1.00 89.06 194 GLU A O 1
ATOM 1539 N N . PRO A 1 195 ? -4.797 15.590 -5.451 1.00 90.88 195 PRO A N 1
ATOM 1540 C CA . PRO A 1 195 ? -4.912 14.820 -4.225 1.00 90.88 195 PRO A CA 1
ATOM 1541 C C . PRO A 1 195 ? -3.998 13.593 -4.242 1.00 90.88 195 PRO A C 1
ATOM 1543 O O . PRO A 1 195 ? -3.884 12.904 -5.255 1.00 90.88 195 PRO A O 1
ATOM 1546 N N . ILE A 1 196 ? -3.441 13.263 -3.074 1.00 95.12 196 ILE A N 1
ATOM 1547 C CA . ILE A 1 196 ? -2.746 11.990 -2.873 1.00 95.12 196 ILE A CA 1
ATOM 1548 C C . ILE A 1 196 ? -3.722 10.848 -3.174 1.00 95.12 196 ILE A C 1
ATOM 1550 O O . ILE A 1 196 ? -4.843 10.812 -2.652 1.00 95.12 196 ILE A O 1
ATOM 1554 N N . LEU A 1 197 ? -3.272 9.906 -3.998 1.00 96.69 197 LEU A N 1
ATOM 1555 C CA . LEU A 1 197 ? -3.995 8.704 -4.376 1.00 96.69 197 LEU A CA 1
ATOM 1556 C C . LEU A 1 197 ? -3.409 7.495 -3.636 1.00 96.69 197 LEU A C 1
ATOM 1558 O O . LEU A 1 197 ? -2.290 7.075 -3.939 1.00 96.69 197 LEU A O 1
ATOM 1562 N N . PRO A 1 198 ? -4.144 6.902 -2.680 1.00 97.62 198 PRO A N 1
ATOM 1563 C CA . PRO A 1 198 ? -3.791 5.604 -2.127 1.00 97.62 198 PRO A CA 1
ATOM 1564 C C . PRO A 1 198 ? -4.023 4.514 -3.177 1.00 97.62 198 PRO A C 1
ATOM 1566 O O . PRO A 1 198 ? -5.108 4.411 -3.751 1.00 97.62 198 PRO A O 1
ATOM 1569 N N . VAL A 1 199 ? -3.012 3.686 -3.418 1.00 97.00 199 VAL A N 1
ATOM 1570 C CA . VAL A 1 199 ? -3.062 2.574 -4.368 1.00 97.00 199 VAL A CA 1
ATOM 1571 C C . VAL A 1 199 ? -2.898 1.270 -3.612 1.00 97.00 199 VAL A C 1
ATOM 1573 O O . VAL A 1 199 ? -1.826 0.976 -3.087 1.00 97.00 199 VAL A O 1
ATOM 1576 N N . LEU A 1 200 ? -3.972 0.487 -3.574 1.00 95.75 200 LEU A N 1
ATOM 1577 C CA . LEU A 1 200 ? -3.999 -0.821 -2.930 1.00 95.75 200 LEU A CA 1
ATOM 1578 C C . LEU A 1 200 ? -3.068 -1.792 -3.662 1.00 95.75 200 LEU A C 1
ATOM 1580 O O . LEU A 1 200 ? -3.137 -1.924 -4.885 1.00 95.75 200 LEU A O 1
ATOM 1584 N N . LEU A 1 201 ? -2.217 -2.473 -2.901 1.00 92.44 201 LEU A N 1
ATOM 1585 C CA . LEU A 1 201 ? -1.352 -3.537 -3.395 1.00 92.44 201 LEU A CA 1
ATOM 1586 C C . LEU A 1 201 ? -1.916 -4.901 -3.013 1.00 92.44 201 LEU A C 1
ATOM 1588 O O . LEU A 1 201 ? -2.150 -5.743 -3.877 1.00 92.44 201 LEU A O 1
ATOM 1592 N N . GLU A 1 202 ? -2.148 -5.130 -1.727 1.00 91.81 202 GLU A N 1
ATOM 1593 C CA . GLU A 1 202 ? -2.632 -6.408 -1.217 1.00 91.81 202 GLU A CA 1
ATOM 1594 C C . GLU A 1 202 ? -3.448 -6.221 0.058 1.00 91.81 202 GLU A C 1
ATOM 1596 O O . GLU A 1 202 ? -3.408 -5.175 0.708 1.00 91.81 202 GLU A O 1
ATOM 1601 N N . ALA A 1 203 ? -4.203 -7.255 0.407 1.00 92.75 203 ALA A N 1
ATOM 1602 C CA . ALA A 1 203 ? -4.931 -7.326 1.655 1.00 92.75 203 ALA A CA 1
ATOM 1603 C C . ALA A 1 203 ? -4.627 -8.665 2.321 1.00 92.75 203 ALA A C 1
ATOM 1605 O O . ALA A 1 203 ? -4.912 -9.729 1.773 1.00 92.75 203 ALA A O 1
ATOM 1606 N N . ASN A 1 204 ? -4.018 -8.600 3.498 1.00 91.81 204 ASN A N 1
ATOM 1607 C CA . ASN A 1 204 ? -3.539 -9.755 4.226 1.00 91.81 204 ASN A CA 1
ATOM 1608 C C . ASN A 1 204 ? -4.498 -10.092 5.381 1.00 91.81 204 ASN A C 1
ATOM 1610 O O . ASN A 1 204 ? -4.599 -9.310 6.334 1.00 91.81 204 ASN A O 1
ATOM 1614 N N . PRO A 1 205 ? -5.182 -11.252 5.344 1.00 90.69 205 PRO A N 1
ATOM 1615 C CA . PRO A 1 205 ? -6.107 -11.664 6.402 1.00 90.69 205 PRO A CA 1
ATOM 1616 C C . PRO A 1 205 ? -5.397 -12.035 7.715 1.00 90.69 205 PRO A C 1
ATOM 1618 O O . PRO A 1 205 ? -6.046 -12.187 8.745 1.00 90.69 205 PRO A O 1
ATOM 1621 N N . ARG A 1 206 ? -4.067 -12.199 7.701 1.00 89.25 206 ARG A N 1
ATOM 1622 C CA . ARG A 1 206 ? -3.233 -12.505 8.874 1.00 89.25 206 ARG A CA 1
ATOM 1623 C C . ARG A 1 206 ? -2.084 -11.495 8.963 1.00 89.25 206 ARG A C 1
ATOM 1625 O O . ARG A 1 206 ? -0.935 -11.847 8.683 1.00 89.25 206 ARG A O 1
ATOM 1632 N N . PRO A 1 207 ? -2.374 -10.226 9.304 1.00 87.62 207 PRO A N 1
ATOM 1633 C CA . PRO A 1 207 ? -1.358 -9.184 9.314 1.00 87.62 207 PRO A CA 1
ATOM 1634 C C . PRO A 1 207 ? -0.270 -9.483 10.352 1.00 87.62 207 PRO A C 1
ATOM 1636 O O . PRO A 1 207 ? -0.531 -9.566 11.550 1.00 87.62 207 PRO A O 1
ATOM 1639 N N . ALA A 1 208 ? 0.972 -9.615 9.887 1.00 86.31 208 ALA A N 1
ATOM 1640 C CA . ALA A 1 208 ? 2.149 -9.659 10.752 1.00 86.31 208 ALA A CA 1
ATOM 1641 C C . ALA A 1 208 ? 2.549 -8.245 11.220 1.00 86.31 208 ALA A C 1
ATOM 1643 O O . ALA A 1 208 ? 2.100 -7.250 10.655 1.00 86.31 208 ALA A O 1
ATOM 1644 N N . GLY A 1 209 ? 3.427 -8.145 12.224 1.00 87.19 209 GLY A N 1
ATOM 1645 C CA . GLY A 1 209 ? 4.017 -6.865 12.649 1.00 87.19 209 GLY A CA 1
ATOM 1646 C C . GLY A 1 209 ? 3.104 -5.961 13.485 1.00 87.19 209 GLY A C 1
ATOM 1647 O O . GLY A 1 209 ? 3.392 -4.776 13.635 1.00 87.19 209 GLY A O 1
ATOM 1648 N N . LEU A 1 210 ? 2.020 -6.497 14.055 1.00 90.50 210 LEU A N 1
ATOM 1649 C CA . LEU A 1 210 ? 1.058 -5.733 14.865 1.00 90.50 210 LEU A CA 1
ATOM 1650 C C . LEU A 1 210 ? 1.700 -5.011 16.061 1.00 90.50 210 LEU A C 1
ATOM 1652 O O . LEU A 1 210 ? 1.265 -3.926 16.431 1.00 90.50 210 LEU A O 1
ATOM 1656 N N . ASN A 1 211 ? 2.779 -5.561 16.619 1.00 90.81 211 ASN A N 1
ATOM 1657 C CA . ASN A 1 211 ? 3.564 -4.958 17.700 1.00 90.81 211 ASN A CA 1
ATOM 1658 C C . ASN A 1 211 ? 4.261 -3.638 17.311 1.00 90.81 211 ASN A C 1
ATOM 1660 O O . ASN A 1 211 ? 4.727 -2.923 18.191 1.00 90.81 211 ASN A O 1
ATOM 1664 N N . HIS A 1 212 ? 4.350 -3.328 16.017 1.00 92.38 212 HIS A N 1
ATOM 1665 C CA . HIS A 1 212 ? 4.884 -2.065 15.509 1.00 92.38 212 HIS A CA 1
ATOM 1666 C C . HIS A 1 212 ? 3.790 -1.063 15.121 1.00 92.38 212 HIS A C 1
ATOM 1668 O O . HIS A 1 212 ? 4.106 0.018 14.631 1.00 92.38 212 HIS A O 1
ATOM 1674 N N . SER A 1 213 ? 2.515 -1.425 15.284 1.00 94.31 213 SER A N 1
ATOM 1675 C CA . SER A 1 213 ? 1.409 -0.584 14.836 1.00 94.31 213 SER A CA 1
ATOM 1676 C C . SER A 1 213 ? 1.218 0.613 15.761 1.00 94.31 213 SER A C 1
ATOM 1678 O O . SER A 1 213 ? 1.154 0.473 16.987 1.00 94.31 213 SER A O 1
ATOM 1680 N N . THR A 1 214 ? 1.098 1.788 15.157 1.00 95.44 214 THR A N 1
ATOM 1681 C CA . THR A 1 214 ? 0.720 3.028 15.828 1.00 95.44 214 THR A CA 1
ATOM 1682 C C . THR A 1 214 ? -0.643 3.491 15.347 1.00 95.44 214 THR A C 1
ATOM 1684 O O . THR A 1 214 ? -1.096 3.108 14.264 1.00 95.44 214 THR A O 1
ATOM 1687 N N . SER A 1 215 ? -1.344 4.252 16.186 1.00 94.12 215 SER A N 1
ATOM 1688 C CA . SER A 1 215 ? -2.640 4.815 15.839 1.00 94.12 215 SER A CA 1
ATOM 1689 C C . SER A 1 215 ? -2.521 5.676 14.588 1.00 94.12 215 SER A C 1
ATOM 1691 O O . SER A 1 215 ? -1.499 6.305 14.344 1.00 94.12 215 SER A O 1
ATOM 1693 N N . LEU A 1 216 ? -3.561 5.653 13.762 1.00 93.19 216 LEU A N 1
ATOM 1694 C CA . LEU A 1 216 ? -3.675 6.487 12.579 1.00 93.19 216 LEU A CA 1
ATOM 1695 C C . LEU A 1 216 ? -4.654 7.608 12.904 1.00 93.19 216 LEU A C 1
ATOM 1697 O O . LEU A 1 216 ? -5.860 7.479 12.685 1.00 93.19 216 LEU A O 1
ATOM 1701 N N . GLU A 1 217 ? -4.149 8.702 13.462 1.00 89.56 217 GLU A N 1
ATOM 1702 C CA . GLU A 1 217 ? -4.968 9.879 13.762 1.00 89.56 217 GLU A CA 1
ATOM 1703 C C . GLU A 1 217 ? -5.208 10.716 12.502 1.00 89.56 217 GLU A C 1
ATOM 1705 O O . GLU A 1 217 ? -4.450 10.645 11.541 1.00 89.56 217 GLU A O 1
ATOM 1710 N N . ASP A 1 218 ? -6.278 11.513 12.479 1.00 86.56 218 ASP A N 1
ATOM 1711 C CA . ASP A 1 218 ? -6.527 12.435 11.359 1.00 86.56 218 ASP A CA 1
ATOM 1712 C C . ASP A 1 218 ? -5.453 13.530 11.259 1.00 86.56 218 ASP A C 1
ATOM 1714 O O . ASP A 1 218 ? -5.197 14.062 10.180 1.00 86.56 218 ASP A O 1
ATOM 1718 N N . GLU A 1 219 ? -4.828 13.885 12.376 1.00 85.69 219 GLU A N 1
ATOM 1719 C CA . GLU A 1 219 ? -3.748 14.863 12.437 1.00 85.69 219 GLU A CA 1
ATOM 1720 C C . GLU A 1 219 ? -2.397 14.157 12.339 1.00 85.69 219 GLU A C 1
ATOM 1722 O O . GLU A 1 219 ? -2.036 13.346 13.190 1.00 85.69 219 GLU A O 1
ATOM 1727 N N . 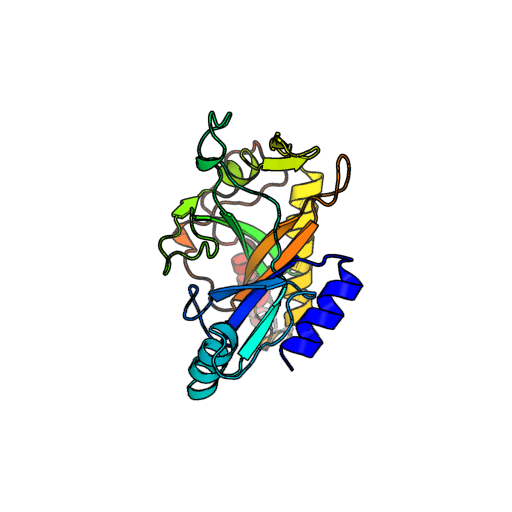VAL A 1 220 ? -1.618 14.494 11.309 1.00 81.25 220 VAL A N 1
ATOM 1728 C CA . VAL A 1 220 ? -0.281 13.916 11.094 1.00 81.25 220 VAL A CA 1
ATOM 1729 C C . VAL A 1 220 ? 0.659 14.247 12.258 1.00 81.25 220 VAL A C 1
ATOM 1731 O O . VAL A 1 220 ? 1.512 13.434 12.619 1.00 81.25 220 VAL A O 1
ATOM 1734 N N . ASP A 1 221 ? 0.479 15.406 12.891 1.00 82.69 221 ASP A N 1
ATOM 1735 C CA . ASP A 1 221 ? 1.304 15.873 14.008 1.00 82.69 221 ASP A CA 1
ATOM 1736 C C . ASP A 1 221 ? 0.861 15.359 15.382 1.00 82.69 221 ASP A C 1
ATOM 1738 O O . ASP A 1 221 ? 1.566 15.586 16.365 1.00 82.69 221 ASP A O 1
ATOM 1742 N N . ALA A 1 222 ? -0.232 14.592 15.454 1.00 82.50 222 ALA A N 1
ATOM 1743 C CA . ALA A 1 222 ? -0.623 13.926 16.688 1.00 82.50 222 ALA A CA 1
ATOM 1744 C C . ALA A 1 222 ? 0.487 12.989 17.195 1.00 82.50 222 ALA A C 1
ATOM 1746 O O . ALA A 1 222 ? 1.269 12.423 16.420 1.00 82.50 222 ALA A O 1
ATOM 1747 N N . GLU A 1 223 ? 0.556 12.830 18.516 1.00 84.50 223 GLU A N 1
ATOM 1748 C CA . GLU A 1 223 ? 1.475 11.886 19.140 1.00 84.50 223 GLU A CA 1
ATOM 1749 C C . GLU A 1 223 ? 1.014 10.448 18.839 1.00 84.50 223 GLU A C 1
ATOM 1751 O O . GLU A 1 223 ? -0.115 10.084 19.196 1.00 84.50 223 GLU A O 1
ATOM 1756 N N . PRO A 1 224 ? 1.849 9.627 18.172 1.00 84.50 224 PRO A N 1
ATOM 1757 C CA . PRO A 1 224 ? 1.471 8.271 17.810 1.00 84.50 224 PRO A CA 1
ATOM 1758 C C . PRO A 1 224 ? 1.314 7.414 19.066 1.00 84.50 224 PRO A C 1
ATOM 1760 O O . PRO A 1 224 ? 2.195 7.373 19.926 1.00 84.50 224 PRO A O 1
ATOM 1763 N N . LYS A 1 225 ? 0.208 6.673 19.159 1.00 91.00 225 LYS A N 1
ATOM 1764 C CA . LYS A 1 225 ? -0.026 5.727 20.258 1.00 91.00 225 LYS A CA 1
ATOM 1765 C C . LYS A 1 225 ? 0.184 4.312 19.759 1.00 91.00 225 LYS A C 1
ATOM 1767 O O . LYS A 1 225 ? -0.410 3.936 18.756 1.00 91.00 225 LYS A O 1
ATOM 1772 N N . LEU A 1 226 ? 0.974 3.505 20.465 1.00 91.62 226 LEU A N 1
ATOM 1773 C CA . LEU A 1 226 ? 1.059 2.073 20.168 1.00 91.62 226 LEU A CA 1
ATOM 1774 C C . LEU A 1 226 ? -0.337 1.454 20.278 1.00 91.62 226 LEU A C 1
ATOM 1776 O O . LEU A 1 226 ? -0.959 1.482 21.341 1.00 91.62 226 LEU A O 1
ATOM 1780 N N . MET A 1 227 ? -0.847 0.937 19.163 1.00 92.06 227 MET A N 1
ATOM 1781 C CA . MET A 1 227 ? -2.215 0.448 19.079 1.00 92.06 227 MET A CA 1
ATOM 1782 C C . MET A 1 227 ? -2.360 -0.557 17.944 1.00 92.06 227 MET A C 1
ATOM 1784 O O . MET A 1 227 ? -1.932 -0.311 16.821 1.00 92.06 227 MET A O 1
ATOM 1788 N N . VAL A 1 228 ? -3.051 -1.661 18.229 1.00 87.81 228 VAL A N 1
ATOM 1789 C CA . VAL A 1 228 ? -3.493 -2.611 17.202 1.00 87.81 228 VAL A CA 1
ATOM 1790 C C . VAL A 1 228 ? -4.890 -2.247 16.719 1.00 87.81 228 VAL A C 1
ATOM 1792 O O . VAL A 1 228 ? -5.065 -1.865 15.569 1.00 87.81 228 VAL A O 1
ATOM 1795 N N . SER A 1 229 ? -5.902 -2.343 17.579 1.00 91.75 229 SER A N 1
ATOM 1796 C CA . SER A 1 229 ? -7.276 -2.016 17.204 1.00 91.75 229 SER A CA 1
ATOM 1797 C C . SER A 1 229 ? -8.146 -1.824 18.442 1.00 91.75 229 SER A C 1
ATOM 1799 O O . SER A 1 229 ? -8.110 -2.652 19.347 1.00 91.75 229 SER A O 1
ATOM 1801 N N . SER A 1 230 ? -8.957 -0.765 18.477 1.00 92.44 230 SER A N 1
ATOM 1802 C CA . SER A 1 230 ? -10.078 -0.617 19.411 1.00 92.44 230 SER A CA 1
ATOM 1803 C C . SER A 1 230 ? -11.379 -1.195 18.837 1.00 92.44 230 SER A C 1
ATOM 1805 O O . SER A 1 230 ? -12.272 -1.603 19.584 1.00 92.44 230 SER A O 1
ATOM 1807 N N . ALA A 1 231 ? -11.513 -1.215 17.506 1.00 92.19 231 ALA A N 1
ATOM 1808 C CA . ALA A 1 231 ? -12.683 -1.705 16.790 1.00 92.19 231 ALA A CA 1
ATOM 1809 C C . ALA A 1 231 ? -12.942 -3.186 17.076 1.00 92.19 231 ALA A C 1
ATOM 1811 O O . ALA A 1 231 ? -14.070 -3.532 17.423 1.00 92.19 231 ALA A O 1
ATOM 1812 N N . ILE A 1 232 ? -11.908 -4.031 17.064 1.00 89.69 232 ILE A N 1
ATOM 1813 C CA . ILE A 1 232 ? -12.080 -5.467 17.306 1.00 89.69 232 ILE A CA 1
ATOM 1814 C C . ILE A 1 232 ? -12.652 -5.754 18.703 1.00 89.69 232 ILE A C 1
ATOM 1816 O O . ILE A 1 232 ? -13.563 -6.563 18.855 1.00 89.69 232 ILE A O 1
ATOM 1820 N N . PHE A 1 233 ? -12.210 -5.017 19.727 1.00 89.81 233 PHE A N 1
ATOM 1821 C CA . PHE A 1 233 ? -12.750 -5.158 21.081 1.00 89.81 233 PHE A CA 1
ATOM 1822 C C . PHE A 1 233 ? -14.188 -4.648 21.189 1.00 89.81 233 PHE A C 1
ATOM 1824 O O . PHE A 1 233 ? -14.983 -5.209 21.945 1.00 89.81 233 PHE A O 1
ATOM 1831 N N . ARG A 1 234 ? -14.548 -3.602 20.434 1.00 90.81 234 ARG A N 1
ATOM 1832 C CA . ARG A 1 234 ? -15.941 -3.142 20.337 1.00 90.81 234 ARG A CA 1
ATOM 1833 C C . ARG A 1 234 ? -16.827 -4.196 19.682 1.00 90.81 234 ARG A C 1
ATOM 1835 O O . ARG A 1 234 ? -17.888 -4.481 20.232 1.00 90.81 234 ARG A O 1
ATOM 1842 N N . ALA A 1 235 ? -16.363 -4.821 18.601 1.00 89.38 235 ALA A N 1
ATOM 1843 C CA . ALA A 1 235 ? -17.077 -5.911 17.946 1.00 89.38 235 ALA A CA 1
ATOM 1844 C C . ALA A 1 235 ? -17.284 -7.098 18.895 1.00 89.38 235 ALA A C 1
ATOM 1846 O O . ALA A 1 235 ? -18.419 -7.520 19.090 1.00 89.38 235 ALA A O 1
ATOM 1847 N N . ILE A 1 236 ? -16.229 -7.565 19.574 1.00 88.31 236 ILE A N 1
ATOM 1848 C CA . ILE A 1 236 ? -16.321 -8.673 20.541 1.00 88.31 236 ILE A CA 1
ATOM 1849 C C . ILE A 1 236 ? -17.348 -8.365 21.641 1.00 88.31 236 ILE A C 1
ATOM 1851 O O . ILE A 1 236 ? -18.186 -9.203 21.968 1.00 88.31 236 ILE A O 1
ATOM 1855 N N . ARG A 1 237 ? -17.330 -7.144 22.194 1.00 88.12 237 ARG A N 1
ATOM 1856 C CA . ARG A 1 237 ? -18.305 -6.722 23.215 1.00 88.12 237 ARG A CA 1
ATOM 1857 C C . ARG A 1 237 ? -19.733 -6.678 22.673 1.00 88.12 237 ARG A C 1
ATOM 1859 O O . ARG A 1 237 ? -20.651 -7.068 23.389 1.00 88.12 237 ARG A O 1
ATOM 1866 N N . ALA A 1 238 ? -19.927 -6.193 21.449 1.00 84.69 238 ALA A N 1
ATOM 1867 C CA . ALA A 1 238 ? -21.241 -6.139 20.815 1.00 84.69 238 ALA A CA 1
ATOM 1868 C C . ALA A 1 238 ? -21.799 -7.548 20.565 1.00 84.69 238 ALA A C 1
ATOM 1870 O O . ALA A 1 238 ? -22.935 -7.830 20.942 1.00 84.69 238 ALA A O 1
ATOM 1871 N N . MET A 1 239 ? -20.976 -8.451 20.029 1.00 83.69 239 MET A N 1
ATOM 1872 C CA . MET A 1 239 ? -21.342 -9.852 19.801 1.00 83.69 239 MET A CA 1
ATOM 1873 C C . MET A 1 239 ? -21.672 -10.571 21.114 1.00 83.69 239 MET A C 1
ATOM 1875 O O . MET A 1 239 ? -22.685 -11.257 21.203 1.00 83.69 239 MET A O 1
ATOM 1879 N N . GLY A 1 240 ? -20.875 -10.352 22.166 1.00 82.19 240 GLY A N 1
ATOM 1880 C CA . GLY A 1 240 ? -21.142 -10.915 23.491 1.00 82.19 240 GLY A CA 1
ATOM 1881 C C . GLY A 1 240 ? -22.490 -10.476 24.071 1.00 82.19 240 GLY A C 1
ATOM 1882 O O . GLY A 1 240 ? -23.192 -11.287 24.665 1.00 82.19 240 GLY A O 1
ATOM 1883 N N . ARG A 1 241 ? -22.899 -9.217 23.858 1.00 81.38 241 ARG A N 1
ATOM 1884 C CA . ARG A 1 241 ? -24.226 -8.738 24.284 1.00 81.38 241 ARG A CA 1
ATOM 1885 C C . ARG A 1 241 ? -25.362 -9.400 23.507 1.00 81.38 241 ARG A C 1
ATOM 1887 O O . ARG A 1 241 ? -26.333 -9.799 24.136 1.00 81.38 241 ARG A O 1
ATOM 1894 N N . ARG A 1 242 ? -25.235 -9.553 22.183 1.00 79.06 242 ARG A N 1
ATOM 1895 C CA . ARG A 1 242 ? -26.249 -10.241 21.357 1.00 79.06 242 ARG A CA 1
ATOM 1896 C C . ARG A 1 242 ? -26.472 -11.680 21.834 1.00 79.06 242 ARG A C 1
ATOM 1898 O O . ARG A 1 242 ? -27.606 -12.079 22.078 1.00 79.06 242 ARG A O 1
ATOM 1905 N N . LEU A 1 243 ? -25.381 -12.408 22.097 1.00 75.31 243 LEU A N 1
ATOM 1906 C CA . LEU A 1 243 ? -25.426 -13.781 22.615 1.00 75.31 243 LEU A CA 1
ATOM 1907 C C . LEU A 1 243 ? -26.092 -13.887 23.996 1.00 75.31 243 LEU A C 1
ATOM 1909 O O . LEU A 1 243 ? -26.824 -14.838 24.249 1.00 75.31 243 LEU A O 1
ATOM 1913 N N . LEU A 1 244 ? -25.861 -12.917 24.886 1.00 73.12 244 LEU A N 1
ATOM 1914 C CA . LEU A 1 244 ? -26.451 -12.900 26.232 1.00 73.12 244 LEU A CA 1
ATOM 1915 C C . LEU A 1 244 ? -27.927 -12.472 26.253 1.00 73.12 244 LEU A C 1
ATOM 1917 O O . LEU A 1 244 ? -28.628 -12.785 27.213 1.00 73.12 244 LEU A O 1
ATOM 1921 N N .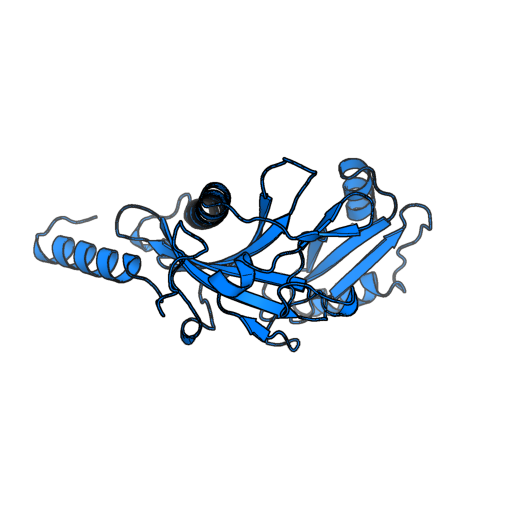 HIS A 1 245 ? -28.397 -11.759 25.227 1.00 71.75 245 HIS A N 1
ATOM 1922 C CA . HIS A 1 245 ? -29.757 -11.212 25.167 1.00 71.75 245 HIS A CA 1
ATOM 1923 C C . HIS A 1 245 ? -30.684 -11.926 24.171 1.00 71.75 245 HIS A C 1
ATOM 1925 O O . HIS A 1 245 ? -31.832 -11.520 24.028 1.00 71.75 245 HIS A O 1
ATOM 1931 N N . GLY A 1 246 ? -30.235 -13.014 23.536 1.00 55.72 246 GLY A N 1
ATOM 1932 C CA . GLY A 1 246 ? -31.088 -13.861 22.691 1.00 55.72 246 GLY A CA 1
ATOM 1933 C C . GLY A 1 246 ? -31.489 -13.237 21.351 1.00 55.72 246 GLY A C 1
ATOM 1934 O O . GLY A 1 246 ? -32.366 -13.765 20.673 1.00 55.72 246 GLY A O 1
ATOM 1935 N N . GLU A 1 247 ? -30.847 -12.141 20.950 1.00 56.34 247 GLU A N 1
ATOM 1936 C CA . GLU A 1 247 ? -30.991 -11.577 19.610 1.00 56.34 247 GLU A CA 1
ATOM 1937 C C . GLU A 1 247 ? -30.045 -12.350 18.682 1.00 56.34 247 GLU A C 1
ATOM 1939 O O . GLU A 1 247 ? -28.842 -12.083 18.625 1.00 56.34 247 GLU A O 1
ATOM 1944 N N . GLY A 1 248 ? -30.580 -13.398 18.046 1.00 48.59 248 GLY A N 1
ATOM 1945 C CA . GLY A 1 248 ? -29.875 -14.169 17.020 1.00 48.59 248 GLY A CA 1
ATOM 1946 C C . GLY A 1 248 ? -29.531 -13.325 15.780 1.00 48.59 248 GLY A C 1
ATOM 1947 O O . GLY A 1 248 ? -30.075 -12.227 15.641 1.00 48.59 248 GLY A O 1
ATOM 1948 N N . PRO A 1 249 ? -28.608 -13.813 14.926 1.00 54.59 249 PRO A N 1
ATOM 1949 C CA . PRO A 1 249 ? -28.196 -13.132 13.695 1.00 54.59 249 PRO A CA 1
ATOM 1950 C C . PRO A 1 249 ? -29.364 -12.853 12.740 1.00 54.59 249 PRO A C 1
ATOM 1952 O O . PRO A 1 249 ? -30.314 -13.670 12.704 1.00 54.59 249 PRO A O 1
#

Radius of gyration: 19.98 Å; chains: 1; bounding box: 52×45×55 Å

Sequence (249 aa):
MLEAFIEDLSLRRKRSSLGVFIQPNRGTEGWMVERFKFDVYRGGIGVEHPAAKHIAAILQLDDVLLREERGNVRFSPLREPEETRDLKHISLRINVAWNGSRFVAESGYAQVSEKIVASRGRGGEIVDLHKALRNLYYRSGGEWIRLNVTSKDVRRIKRAAEAAAQALNSGLPEEDSLKMVGVDMVLEVPGVDEPILPVLLEANPRPAGLNHSTSLEDEVDAEPKLMVSSAIFRAIRAMGRRLLHGEGP

Foldseek 3Di:
DVLVVVVVVCVVVVDQKFKKWKDFPPDPQCVLTDIDIGGNVVDDPDCPHPVNVSCVVNVVPGHMDIGTDDAQKWFALDQDDPDPLRTWDKKKWWKWFAQQPFIWGWKTWMWTGSDNRRGVSVVIDIGHPLNRQSGMWGDAPNDTDGDDQALVLLVQLGVVQRVVLCVQCPPPDPVPRLRMKTWMWHWDDPHPPGHIDTGTDDIGSDDPPLQSMWTSDSGSPDDTHSDNDPSNVSNVVVVVVCVVVVVDD

Secondary structure (DSSP, 8-state):
-HHHHHHHHHHHHT-SEEEEEEEESS--TTTT-EEEEEETTT----TTSHHHHHHHHHHTTS-EEEEE-----EE-SSSS-SSGGG-EEEEEEEEEEE-SSSEEEEEEEEEEESSS---GGGTPEEE-HHHHHHTEEEEETTEEEEE---HHHHHHHHHHHHHHHHHHTTT--TTTS-SEEEEEEEEE--STTPPPEEEEEEEESS---GGG-EE--SSTTSPP-B-S-SHHHHHHHHHHHHHHHT---

pLDDT: mean 89.2, std 8.65, range [48.59, 98.19]